Protein AF-A0A484BTK3-F1 (afdb_monomer)

Mean predicted aligned error: 21.71 Å

pLDDT: mean 71.33, std 23.81, range [28.69, 97.62]

Secondary structure (DSSP, 8-state):
---------------------------------------------PPP----PPP------------------S-HHHHHHHTTPPPPP-TTTS---HHHHHHHHHHHHHHHHHHHHHHHHHHHHH----HHHHHHHHHTT---HHHHHHHHHHHHHHHHHHHHHHHHHHHHHTT-S-SHHHHHHHHHHHHHHHHHHHHHHHH---PPP--PPPP-----PPP-------------------PPP-PPP-------S---SSHHHHHHHHHHHHHHHHHHHHHHHHHHHHHHHHHT-

Solvent-accessible surface area (backbone atoms only — not comparable to full-atom values): 19912 Å² total; per-residue (Å²): 142,87,92,87,88,85,86,82,90,78,81,87,83,86,87,80,89,88,87,81,89,85,89,80,90,76,89,77,93,78,86,88,78,88,85,78,86,76,81,87,77,88,80,84,86,80,84,89,81,80,97,64,84,71,79,80,70,79,90,66,80,85,71,81,78,82,73,76,83,77,78,68,91,61,53,74,66,60,49,40,62,75,66,65,64,79,78,76,86,50,83,86,74,51,79,90,42,74,68,60,53,51,53,50,50,41,52,51,24,48,50,53,52,50,50,50,52,51,49,54,53,49,46,60,71,75,38,99,68,52,69,66,63,51,50,53,55,59,58,71,63,67,63,53,71,68,60,48,39,50,53,42,27,63,64,31,38,41,55,30,37,31,51,40,52,47,52,52,52,53,42,43,74,72,72,42,66,78,47,75,69,44,45,53,53,56,47,55,50,32,53,52,51,11,52,51,49,11,49,53,62,36,65,63,73,83,75,75,78,83,75,71,78,74,77,81,78,80,79,69,84,79,81,78,76,80,86,82,82,87,80,91,89,79,84,80,94,71,89,78,81,76,82,74,79,78,78,76,73,83,80,73,77,87,82,86,78,80,96,75,71,69,73,56,54,59,49,52,54,51,50,50,52,53,52,53,51,52,52,52,52,52,53,52,52,50,53,51,50,52,50,53,54,59,75,74,107

InterPro domains:
  IPR000701 Succinate dehydrogenase/fumarate reductase type B, transmembrane subunit [PF01127] (81-200)
  IPR014314 Succinate dehydrogenase, cytochrome b556 subunit [PTHR10978] (71-202)
  IPR014314 Succinate dehydrogenase, cytochrome b556 subunit [TIGR02970] (85-202)
  IPR014314 Succinate dehydrogenase, cytochrome b556 subunit [cd03499] (85-189)
  IPR034804 Fumarate reductase/succinate dehydrogenase, transmembrane subunit [G3DSA:1.20.1300.10] (66-214)
  IPR034804 Fumarate reductase/succinate dehydrogenase, transmembrane subunit [SSF81343] (78-202)

Foldseek 3Di:
DDDDPDDDDDDDDDDDDDDDDDDDDDDDDDDDDDDDDDDDDDDDDDDDDDDDDDPPDPPDPPDPPPDPPPPDPDDPVRVCVVVVDDDDDDPVPDDDDLVVVLVVLLVVLVVVVVVVVVVVVVCVVPPPDDPVNVVVVVVVVVDPPVRQLVVQLVVQLSVLLNVLSVVVVVCVVVVPQPDPVSVVVSSVVSNVRSSVRSNVRSPDDDDPPPPPPPPPPPPDDDPDDDPDDDDPDDDDPDPPDDDDDDDPDPDDPDPPDDPDDPVVVVVVVVVVVVVVVVVVVVVVVVVVVVVVVVVVD

Organism: Drosophila navojoa (NCBI:txid7232)

Radius of gyration: 42.79 Å; Cα contacts (8 Å, |Δi|>4): 68; chains: 1; bounding box: 88×73×143 Å

Sequence (297 aa):
MYPKYFKSFTPIKRCAHVANACLLGCSPSFGMGRLSILQLAHYSKAKGGDSKKPPSAPTGKLGMRIVPVVQNKLNYDEKNMKLGRALSPHLTIYRKQLTSMMSIFLRASGATLGLAVWIIGLTALLCKLDINALAEKVEGLNLGGVTFTALKFILMVPFSYHVMAGTRHLIWYLNMFLTKPEIYTTGYVAIAMSLLLAAALALISVKPPHTEPQPVLHDKPEPKCPVVEEDPCNVPDTYDECEEPARPDPVRPDQKGLYLNVGSFNRVSALHQHQQQQQQQQQQQEQEQEQRQHQRK

Nearest PDB structures (foldseek):
  8gs8-assembly1_C  TM=9.854E-01  e=2.230E-09  Homo sapiens
  2wqy-assembly2_P  TM=9.593E-01  e=4.590E-09  Gallus gallus
  2fbw-assembly1_C  TM=8.960E-01  e=2.230E-09  Gallus gallus
  3sfd-assembly1_C  TM=9.040E-01  e=5.498E-09  Sus scrofa
  4ysx-assembly2_G  TM=9.418E-01  e=1.333E-07  Ascaris suum

Structure (mmCIF, N/CA/C/O backbone):
data_AF-A0A484BTK3-F1
#
_entry.id   AF-A0A484BTK3-F1
#
loop_
_atom_site.group_PDB
_atom_site.id
_atom_site.type_symbol
_atom_site.label_atom_id
_atom_site.label_alt_id
_atom_site.label_comp_id
_atom_site.label_asym_id
_atom_site.label_entity_id
_atom_site.label_seq_id
_atom_site.pdbx_PDB_ins_code
_atom_site.Cartn_x
_atom_site.Cartn_y
_atom_site.Cartn_z
_atom_site.occupancy
_atom_site.B_iso_or_equiv
_atom_site.auth_seq_id
_atom_site.auth_comp_id
_atom_site.auth_asym_id
_atom_site.auth_atom_id
_atom_site.pdbx_PDB_model_num
ATOM 1 N N . MET A 1 1 ? -16.721 -22.230 -17.646 1.00 38.62 1 MET A N 1
ATOM 2 C CA . MET A 1 1 ? -15.969 -23.230 -18.438 1.00 38.62 1 MET A CA 1
ATOM 3 C C . MET A 1 1 ? -14.515 -22.795 -18.511 1.00 38.62 1 MET A C 1
ATOM 5 O O . MET A 1 1 ? -14.284 -21.817 -19.188 1.00 38.62 1 MET A O 1
ATOM 9 N N . TYR A 1 2 ? -13.605 -23.427 -17.760 1.00 44.16 2 TYR A N 1
ATOM 10 C CA . TYR A 1 2 ? -12.194 -23.722 -18.107 1.00 44.16 2 TYR A CA 1
ATOM 11 C C . TYR A 1 2 ? -11.510 -24.406 -16.900 1.00 44.16 2 TYR A C 1
ATOM 13 O O . TYR A 1 2 ? -10.804 -23.746 -16.142 1.00 44.16 2 TYR A O 1
ATOM 21 N N . PRO A 1 3 ? -11.698 -25.722 -16.679 1.00 45.94 3 PRO A N 1
ATOM 22 C CA . PRO A 1 3 ? -10.925 -26.469 -15.695 1.00 45.94 3 PRO A CA 1
ATOM 23 C C . PRO A 1 3 ? -9.991 -27.446 -16.418 1.00 45.94 3 PRO A C 1
ATOM 25 O O . PRO A 1 3 ? -10.390 -28.571 -16.696 1.00 45.94 3 PRO A O 1
ATOM 28 N N . LYS A 1 4 ? -8.765 -27.039 -16.774 1.00 45.88 4 LYS A N 1
ATOM 29 C CA . LYS A 1 4 ? -7.762 -27.970 -17.339 1.00 45.88 4 LYS A CA 1
ATOM 30 C C . LYS A 1 4 ? -6.304 -27.601 -17.041 1.00 45.88 4 LYS A C 1
ATOM 32 O O . LYS A 1 4 ? -5.474 -27.771 -17.912 1.00 45.88 4 LYS A O 1
ATOM 37 N N . TYR A 1 5 ? -5.949 -27.156 -15.834 1.00 49.88 5 TYR A N 1
ATOM 38 C CA . TYR A 1 5 ? -4.531 -27.138 -15.423 1.00 49.88 5 TYR A CA 1
ATOM 39 C C . TYR A 1 5 ? -4.384 -27.436 -13.931 1.00 49.88 5 TYR A C 1
ATOM 41 O O . TYR A 1 5 ? -4.054 -26.577 -13.125 1.00 49.88 5 TYR A O 1
ATOM 49 N N . PHE A 1 6 ? -4.662 -28.685 -13.570 1.00 47.81 6 PHE A N 1
ATOM 50 C CA . PHE A 1 6 ? -4.225 -29.278 -12.312 1.00 47.81 6 PHE A CA 1
ATOM 51 C C . PHE A 1 6 ? -3.858 -30.725 -12.624 1.00 47.81 6 PHE A C 1
ATOM 53 O O . PHE A 1 6 ? -4.747 -31.552 -12.808 1.00 47.81 6 PHE A O 1
ATOM 60 N N . LYS A 1 7 ? -2.561 -31.005 -12.792 1.00 39.78 7 LYS A N 1
ATOM 61 C CA . LYS A 1 7 ? -1.964 -32.344 -12.681 1.00 39.78 7 LYS A CA 1
ATOM 62 C C . LYS A 1 7 ? -0.438 -32.239 -12.733 1.00 39.78 7 LYS A C 1
ATOM 64 O O . LYS A 1 7 ? 0.105 -31.544 -13.583 1.00 39.78 7 LYS A O 1
ATOM 69 N N . SER A 1 8 ? 0.195 -33.002 -11.841 1.00 40.78 8 SER A N 1
ATOM 70 C CA . SER A 1 8 ? 1.635 -33.249 -11.689 1.00 40.78 8 SER A CA 1
ATOM 71 C C . SER A 1 8 ? 2.435 -32.257 -10.832 1.00 40.78 8 SER A C 1
ATOM 73 O O . SER A 1 8 ? 3.261 -31.493 -11.322 1.00 40.78 8 SER A O 1
ATOM 75 N N . PHE A 1 9 ? 2.258 -32.370 -9.513 1.00 47.56 9 PHE A N 1
ATOM 76 C CA . PHE A 1 9 ? 3.346 -32.159 -8.555 1.00 47.56 9 PHE A CA 1
ATOM 77 C C . PHE A 1 9 ? 4.342 -33.324 -8.669 1.00 47.56 9 PHE A C 1
ATOM 79 O O . PHE A 1 9 ? 3.959 -34.452 -8.380 1.00 47.56 9 PHE A O 1
ATOM 86 N N . THR A 1 10 ? 5.605 -33.054 -9.010 1.00 44.19 10 THR A N 1
ATOM 87 C CA . THR A 1 10 ? 6.764 -33.880 -8.609 1.00 44.19 10 THR A CA 1
ATOM 88 C C . THR A 1 10 ? 8.035 -33.020 -8.531 1.00 44.19 10 THR A C 1
ATOM 90 O O . THR A 1 10 ? 8.130 -32.026 -9.254 1.00 44.19 10 THR A O 1
ATOM 93 N N . PRO A 1 11 ? 8.998 -33.363 -7.652 1.00 45.78 11 PRO A N 1
ATOM 94 C CA . PRO A 1 11 ? 9.961 -32.414 -7.105 1.00 45.78 11 PRO A CA 1
ATOM 95 C C . PRO A 1 11 ? 11.304 -32.351 -7.854 1.00 45.78 11 PRO A C 1
ATOM 97 O O . PRO A 1 11 ? 11.783 -33.331 -8.415 1.00 45.78 11 PRO A O 1
ATOM 100 N N . ILE A 1 12 ? 11.900 -31.156 -7.796 1.00 47.56 12 ILE A N 1
ATOM 101 C CA . ILE A 1 12 ? 13.327 -30.826 -7.617 1.00 47.56 12 ILE A CA 1
ATOM 102 C C . ILE A 1 12 ? 14.342 -31.845 -8.172 1.00 47.56 12 ILE A C 1
ATOM 104 O O . ILE A 1 12 ? 14.631 -32.861 -7.546 1.00 47.56 12 ILE A O 1
ATOM 108 N N . LYS A 1 13 ? 15.045 -31.464 -9.247 1.00 35.38 13 LYS A N 1
ATOM 109 C CA . LYS A 1 13 ? 16.411 -31.939 -9.512 1.00 35.38 13 LYS A CA 1
ATOM 110 C C . LYS A 1 13 ? 17.374 -30.754 -9.551 1.00 35.38 13 LYS A C 1
ATOM 112 O O . LYS A 1 13 ? 17.505 -30.067 -10.558 1.00 35.38 13 LYS A O 1
ATOM 117 N N . ARG A 1 14 ? 18.049 -30.533 -8.417 1.00 41.12 14 ARG A N 1
ATOM 118 C CA . ARG A 1 14 ? 19.388 -29.936 -8.377 1.00 41.12 14 ARG A CA 1
ATOM 119 C C . ARG A 1 14 ? 20.354 -30.977 -8.942 1.00 41.12 14 ARG A C 1
ATOM 121 O O . ARG A 1 14 ? 20.409 -32.081 -8.412 1.00 41.12 14 ARG A O 1
ATOM 128 N N . CYS A 1 15 ? 21.140 -30.617 -9.948 1.00 29.95 15 CYS A N 1
ATOM 129 C CA . CYS A 1 15 ? 22.372 -31.328 -10.276 1.00 29.95 15 CYS A CA 1
ATOM 130 C C . CYS A 1 15 ? 23.516 -30.316 -10.224 1.00 29.95 15 CYS A C 1
ATOM 132 O O . CYS A 1 15 ? 23.766 -29.587 -11.177 1.00 29.95 15 CYS A O 1
ATOM 134 N N . ALA A 1 16 ? 24.168 -30.265 -9.066 1.00 36.69 16 ALA A N 1
ATOM 135 C CA . ALA A 1 16 ? 25.513 -29.748 -8.887 1.00 36.69 16 ALA A CA 1
ATOM 136 C C . ALA A 1 16 ? 26.333 -30.862 -8.222 1.00 36.69 16 ALA A C 1
ATOM 138 O O . ALA A 1 16 ? 25.807 -31.561 -7.359 1.00 36.69 16 ALA A O 1
ATOM 139 N N . HIS A 1 17 ? 27.601 -30.951 -8.629 1.00 36.03 17 HIS A N 1
ATOM 140 C CA . HIS A 1 17 ? 28.660 -31.883 -8.217 1.00 36.03 17 HIS A CA 1
ATOM 141 C C . HIS A 1 17 ? 28.619 -33.294 -8.811 1.00 36.03 17 HIS A C 1
ATOM 143 O O . HIS A 1 17 ? 27.731 -34.072 -8.501 1.00 36.03 17 HIS A O 1
ATOM 149 N N . VAL A 1 18 ? 29.625 -33.615 -9.639 1.00 34.66 18 VAL A N 1
ATOM 150 C CA . VAL A 1 18 ? 30.830 -34.402 -9.281 1.00 34.66 18 VAL A CA 1
ATOM 151 C C . VAL A 1 18 ? 31.917 -34.053 -10.322 1.00 34.66 18 VAL A C 1
ATOM 153 O O . VAL A 1 18 ? 31.655 -34.113 -11.516 1.00 34.66 18 VAL A O 1
ATOM 156 N N . ALA A 1 19 ? 33.091 -33.555 -9.923 1.00 35.59 19 ALA A N 1
ATOM 157 C CA . ALA A 1 19 ? 34.312 -34.359 -9.987 1.00 35.59 19 ALA A CA 1
ATOM 158 C C . ALA A 1 19 ? 35.356 -33.914 -8.952 1.00 35.59 19 ALA A C 1
ATOM 160 O O . ALA A 1 19 ? 35.594 -32.727 -8.733 1.00 35.59 19 ALA A O 1
ATOM 161 N N . ASN A 1 20 ? 35.925 -34.937 -8.322 1.00 37.72 20 ASN A N 1
ATOM 162 C CA . ASN A 1 20 ? 36.843 -34.939 -7.196 1.00 37.72 20 ASN A CA 1
ATOM 163 C C . ASN A 1 20 ? 38.301 -34.685 -7.610 1.00 37.72 20 ASN A C 1
ATOM 165 O O . ASN A 1 20 ? 38.734 -35.098 -8.680 1.00 37.72 20 ASN A O 1
ATOM 169 N N . ALA A 1 21 ? 39.018 -34.065 -6.672 1.00 33.69 21 ALA A N 1
ATOM 170 C CA . ALA A 1 21 ? 40.408 -34.263 -6.257 1.00 33.69 21 ALA A CA 1
ATOM 171 C C . ALA A 1 21 ? 41.394 -35.024 -7.173 1.00 33.69 21 ALA A C 1
ATOM 173 O O . ALA A 1 21 ? 41.274 -36.228 -7.385 1.00 33.69 21 ALA A O 1
ATOM 174 N N . CYS A 1 22 ? 42.496 -34.346 -7.509 1.00 28.69 22 CYS A N 1
ATOM 175 C CA . CYS A 1 22 ? 43.812 -34.966 -7.660 1.00 28.69 22 CYS A CA 1
ATOM 176 C C . CYS A 1 22 ? 44.822 -34.123 -6.863 1.00 28.69 22 CYS A C 1
ATOM 178 O O . CYS A 1 22 ? 45.031 -32.946 -7.159 1.00 28.69 22 CYS A O 1
ATOM 180 N N . LEU A 1 23 ? 45.368 -34.706 -5.794 1.00 38.12 23 LEU A N 1
ATOM 181 C CA . LEU A 1 23 ? 46.501 -34.176 -5.038 1.00 38.12 23 LEU A CA 1
ATOM 182 C C . LEU A 1 23 ? 47.798 -34.580 -5.744 1.00 38.12 23 LEU A C 1
ATOM 184 O O . LEU A 1 23 ? 47.909 -35.725 -6.172 1.00 38.12 23 LEU A O 1
ATOM 188 N N . LEU A 1 24 ? 48.764 -33.657 -5.754 1.00 35.59 24 LEU A N 1
ATOM 189 C CA . LEU A 1 24 ? 50.228 -33.816 -5.674 1.00 35.59 24 LEU A CA 1
ATOM 190 C C . LEU A 1 24 ? 50.928 -32.834 -6.618 1.00 35.59 24 LEU A C 1
ATOM 192 O O . LEU A 1 24 ? 50.600 -32.705 -7.794 1.00 35.59 24 LEU A O 1
ATOM 196 N N . GLY A 1 25 ? 51.853 -32.078 -6.031 1.00 32.34 25 GLY A N 1
ATOM 197 C CA . GLY A 1 25 ? 52.514 -30.949 -6.658 1.00 32.34 25 GLY A CA 1
ATOM 198 C C . GLY A 1 25 ? 53.421 -31.337 -7.818 1.00 32.34 25 GLY A C 1
ATOM 199 O O . GLY A 1 25 ? 54.124 -32.336 -7.762 1.00 32.34 25 GLY A O 1
ATOM 200 N N . CYS A 1 26 ? 53.426 -30.469 -8.825 1.00 29.55 26 CYS A N 1
ATOM 201 C CA . CYS A 1 26 ? 54.564 -30.153 -9.679 1.00 29.55 26 CYS A CA 1
ATOM 202 C C . CYS A 1 26 ? 54.185 -28.903 -10.486 1.00 29.55 26 CYS A C 1
ATOM 204 O O . CYS A 1 26 ? 53.295 -28.951 -11.333 1.00 29.55 26 CYS A O 1
ATOM 206 N N . SER A 1 27 ? 54.845 -27.773 -10.218 1.00 34.97 27 SER A N 1
ATOM 207 C CA . SER A 1 27 ? 54.886 -26.656 -11.169 1.00 34.97 27 SER A CA 1
ATOM 208 C C . SER A 1 27 ? 55.524 -27.132 -12.475 1.00 34.97 27 SER A C 1
ATOM 210 O O . SER A 1 27 ? 56.488 -27.900 -12.443 1.00 34.97 27 SER A O 1
ATOM 212 N N . PRO A 1 28 ? 55.079 -26.588 -13.613 1.00 44.75 28 PRO A N 1
ATOM 213 C CA . PRO A 1 28 ? 56.015 -25.746 -14.339 1.00 44.75 28 PRO A CA 1
ATOM 214 C C . PRO A 1 28 ? 55.384 -24.442 -14.831 1.00 44.75 28 PRO A C 1
ATOM 216 O O . PRO A 1 28 ? 54.243 -24.368 -15.280 1.00 44.75 28 PRO A O 1
ATOM 219 N N . SER A 1 29 ? 56.206 -23.405 -14.748 1.00 36.91 29 SER A N 1
ATOM 220 C CA . SER A 1 29 ? 56.039 -22.120 -15.409 1.00 36.91 29 SER A CA 1
ATOM 221 C C . SER A 1 29 ? 55.986 -22.316 -16.926 1.00 36.91 29 SER A C 1
ATOM 223 O O . SER A 1 29 ? 56.946 -22.830 -17.488 1.00 36.91 29 SER A O 1
ATOM 225 N N . PHE A 1 30 ? 54.909 -21.890 -17.589 1.00 34.16 30 PHE A N 1
ATOM 226 C CA . PHE A 1 30 ? 54.910 -21.571 -19.020 1.00 34.16 30 PHE A CA 1
ATOM 227 C C . PHE A 1 30 ? 53.872 -20.481 -19.297 1.00 34.16 30 PHE A C 1
ATOM 229 O O . PHE A 1 30 ? 52.695 -20.609 -18.964 1.00 34.16 30 PHE A O 1
ATOM 236 N N . GLY A 1 31 ? 54.349 -19.369 -19.850 1.00 31.45 31 GLY A N 1
ATOM 237 C CA . GLY A 1 31 ? 53.545 -18.204 -20.183 1.00 31.45 31 GLY A CA 1
ATOM 238 C C . GLY A 1 31 ? 52.872 -18.269 -21.555 1.00 31.45 31 GLY A C 1
ATOM 239 O O . GLY A 1 31 ? 53.089 -19.183 -22.345 1.00 31.45 31 GLY A O 1
ATOM 240 N N . MET A 1 32 ? 52.157 -17.171 -21.820 1.00 34.50 32 MET A N 1
ATOM 241 C CA . MET A 1 32 ? 51.503 -16.727 -23.059 1.00 34.50 32 MET A CA 1
ATOM 242 C C . MET A 1 32 ? 50.060 -17.174 -23.307 1.00 34.50 32 MET A C 1
ATOM 244 O O . MET A 1 32 ? 49.732 -18.351 -23.370 1.00 34.50 32 MET A O 1
ATOM 248 N N . GLY A 1 33 ? 49.236 -16.165 -23.616 1.00 31.58 33 GLY A N 1
ATOM 249 C CA . GLY A 1 33 ? 48.151 -16.303 -24.587 1.00 31.58 33 GLY A CA 1
ATOM 250 C C . GLY A 1 33 ? 46.787 -15.818 -24.112 1.00 31.58 33 GLY A C 1
ATOM 251 O O . GLY A 1 33 ? 45.990 -16.596 -23.605 1.00 31.58 33 GLY A O 1
ATOM 252 N N . ARG A 1 34 ? 46.475 -14.538 -24.353 1.00 40.69 34 ARG A N 1
ATOM 253 C CA . ARG A 1 34 ? 45.097 -14.018 -24.346 1.00 40.69 34 ARG A CA 1
ATOM 254 C C . ARG A 1 34 ? 44.232 -14.846 -25.310 1.00 40.69 34 ARG A C 1
ATOM 256 O O . ARG A 1 34 ? 44.465 -14.791 -26.515 1.00 40.69 34 ARG A O 1
ATOM 263 N N . LEU A 1 35 ? 43.204 -15.536 -24.813 1.00 36.00 35 LEU A N 1
ATOM 264 C CA . LEU A 1 35 ? 42.137 -16.059 -25.669 1.00 36.00 35 LEU A CA 1
ATOM 265 C C . LEU A 1 35 ? 41.207 -14.912 -26.083 1.00 36.00 35 LEU A C 1
ATOM 267 O O . LEU A 1 35 ? 40.439 -14.380 -25.284 1.00 36.00 35 LEU A O 1
ATOM 271 N N . SER A 1 36 ? 41.316 -14.524 -27.352 1.00 35.94 36 SER A N 1
ATOM 272 C CA . SER A 1 36 ? 40.404 -13.607 -28.028 1.00 35.94 36 SER A CA 1
ATOM 273 C C . SER A 1 36 ? 39.146 -14.366 -28.452 1.00 35.94 36 SER A C 1
ATOM 275 O O . SER A 1 36 ? 39.218 -15.312 -29.236 1.00 35.94 36 SER A O 1
ATOM 277 N N . ILE A 1 37 ? 37.993 -13.957 -27.925 1.00 45.53 37 ILE A N 1
ATOM 278 C CA . ILE A 1 37 ? 36.675 -14.459 -28.317 1.00 45.53 37 ILE A CA 1
ATOM 279 C C . ILE A 1 37 ? 36.292 -13.757 -29.626 1.00 45.53 37 ILE A C 1
ATOM 281 O O . ILE A 1 37 ? 35.847 -12.611 -29.609 1.00 45.53 37 ILE A O 1
ATOM 285 N N . LEU A 1 38 ? 36.477 -14.421 -30.768 1.00 42.94 38 LEU A N 1
ATOM 286 C CA . LEU A 1 38 ? 35.905 -13.978 -32.040 1.00 42.94 38 LEU A CA 1
ATOM 287 C C . LEU A 1 38 ? 34.544 -14.646 -32.241 1.00 42.94 38 LEU A C 1
ATOM 289 O O . LEU A 1 38 ? 34.440 -15.862 -32.385 1.00 42.94 38 LEU A O 1
ATOM 293 N N . GLN A 1 39 ? 33.498 -13.819 -32.235 1.00 43.75 39 GLN A N 1
ATOM 294 C CA . GLN A 1 39 ? 32.152 -14.203 -32.638 1.00 43.75 39 GLN A CA 1
ATOM 295 C C . GLN A 1 39 ? 32.131 -14.698 -34.089 1.00 43.75 39 GLN A C 1
ATOM 297 O O . GLN A 1 39 ? 32.613 -14.029 -35.002 1.00 43.75 39 GLN A O 1
ATOM 302 N N . LEU A 1 40 ? 31.489 -15.849 -34.287 1.00 41.16 40 LEU A N 1
ATOM 303 C CA . LEU A 1 40 ? 31.116 -16.402 -35.583 1.00 41.16 40 LEU A CA 1
ATOM 304 C C . LEU A 1 40 ? 30.026 -15.520 -36.222 1.00 41.16 40 LEU A C 1
ATOM 306 O O . LEU A 1 40 ? 28.876 -15.526 -35.781 1.00 41.16 40 LEU A O 1
ATOM 310 N N . ALA A 1 41 ? 30.367 -14.765 -37.265 1.00 44.28 41 ALA A N 1
ATOM 311 C CA . ALA A 1 41 ? 29.380 -14.131 -38.132 1.00 44.28 41 ALA A CA 1
ATOM 312 C C . ALA A 1 41 ? 28.931 -15.136 -39.206 1.00 44.28 41 ALA A C 1
ATOM 314 O O . ALA A 1 41 ? 29.735 -15.622 -39.999 1.00 44.28 41 ALA A O 1
ATOM 315 N N . HIS A 1 42 ? 27.635 -15.449 -39.222 1.00 38.56 42 HIS A N 1
ATOM 316 C CA . HIS A 1 42 ? 26.981 -16.215 -40.281 1.00 38.56 42 HIS A CA 1
ATOM 317 C C . HIS A 1 42 ? 27.088 -15.467 -41.620 1.00 38.56 42 HIS A C 1
ATOM 319 O O . HIS A 1 42 ? 26.494 -14.402 -41.784 1.00 38.56 42 HIS A O 1
ATOM 325 N N . TYR A 1 43 ? 27.804 -16.040 -42.589 1.00 37.81 43 TYR A N 1
ATOM 326 C CA . TYR A 1 43 ? 27.844 -15.544 -43.966 1.00 37.81 43 TYR A CA 1
ATOM 327 C C . TYR A 1 43 ? 26.891 -16.365 -44.847 1.00 37.81 43 TYR A C 1
ATOM 329 O O . TYR A 1 43 ? 27.054 -17.576 -45.002 1.00 37.81 43 TYR A O 1
ATOM 337 N N . SER A 1 44 ? 25.876 -15.701 -45.406 1.00 41.09 44 SER A N 1
ATOM 338 C CA . SER A 1 44 ? 24.908 -16.282 -46.342 1.00 41.09 44 SER A CA 1
ATOM 339 C C . SER A 1 44 ? 25.499 -16.334 -47.755 1.00 41.09 44 SER A C 1
ATOM 341 O O . SER A 1 44 ? 25.971 -15.330 -48.284 1.00 41.09 44 SER A O 1
ATOM 343 N N . LYS A 1 45 ? 25.478 -17.522 -48.365 1.00 39.06 45 LYS A N 1
ATOM 344 C CA . LYS A 1 45 ? 26.021 -17.819 -49.696 1.00 39.06 45 LYS A CA 1
ATOM 345 C C . LYS A 1 45 ? 24.963 -17.517 -50.765 1.00 39.06 45 LYS A C 1
ATOM 347 O O . LYS A 1 45 ? 24.037 -18.304 -50.946 1.00 39.06 45 LYS A O 1
ATOM 352 N N . ALA A 1 46 ? 25.096 -16.401 -51.482 1.00 45.75 46 ALA A N 1
ATOM 353 C CA . ALA A 1 46 ? 24.271 -16.105 -52.657 1.00 45.75 46 ALA A CA 1
ATOM 354 C C . ALA A 1 46 ? 24.820 -16.820 -53.911 1.00 45.75 46 ALA A C 1
ATOM 356 O O . ALA A 1 46 ? 26.029 -16.853 -54.141 1.00 45.75 46 ALA A O 1
ATOM 357 N N . LYS A 1 47 ? 23.917 -17.438 -54.687 1.00 42.69 47 LYS A N 1
ATOM 358 C CA . LYS A 1 47 ? 24.190 -18.186 -55.928 1.00 42.69 47 LYS A CA 1
ATOM 359 C C . LYS A 1 47 ? 24.609 -17.248 -57.066 1.00 42.69 47 LYS A C 1
ATOM 361 O O . LYS A 1 47 ? 24.067 -16.157 -57.199 1.00 42.69 47 LYS A O 1
ATOM 366 N N . GLY A 1 48 ? 25.564 -17.713 -57.872 1.00 44.53 48 GLY A N 1
ATOM 367 C CA . GLY A 1 48 ? 26.144 -16.984 -58.996 1.00 44.53 48 GLY A CA 1
ATOM 368 C C . GLY A 1 48 ? 25.215 -16.807 -60.198 1.00 44.53 48 GLY A C 1
ATOM 369 O O . GLY A 1 48 ? 24.330 -17.624 -60.445 1.00 44.53 48 GLY A O 1
ATOM 370 N N . GLY A 1 49 ? 25.491 -15.741 -60.947 1.00 40.25 49 GLY A N 1
ATOM 371 C CA . GLY A 1 49 ? 24.935 -15.431 -62.258 1.00 40.25 49 GLY A CA 1
ATOM 372 C C . GLY A 1 49 ? 25.694 -14.250 -62.873 1.00 40.25 49 GLY A C 1
ATOM 373 O O . GLY A 1 49 ? 25.790 -13.196 -62.255 1.00 40.25 49 GLY A O 1
ATOM 374 N N . ASP A 1 50 ? 26.250 -14.496 -64.056 1.00 49.03 50 ASP A N 1
ATOM 375 C CA . ASP A 1 50 ? 26.822 -13.592 -65.058 1.00 49.03 50 ASP A CA 1
ATOM 376 C C . ASP A 1 50 ? 28.005 -12.669 -64.717 1.00 49.03 50 ASP A C 1
ATOM 378 O O . ASP A 1 50 ? 27.920 -11.593 -64.124 1.00 49.03 50 ASP A O 1
ATOM 382 N N . SER A 1 51 ? 29.143 -13.094 -65.265 1.00 52.84 51 SER A N 1
ATOM 383 C CA . SER A 1 51 ? 30.404 -12.387 -65.433 1.00 52.84 51 SER A CA 1
ATOM 384 C C . SER A 1 51 ? 30.244 -11.067 -66.199 1.00 52.84 51 SER A C 1
ATOM 386 O O . SER A 1 51 ? 30.510 -10.983 -67.397 1.00 52.84 51 SER A O 1
ATOM 388 N N . LYS A 1 52 ? 29.918 -9.987 -65.491 1.00 51.34 52 LYS A N 1
ATOM 389 C CA . LYS A 1 52 ? 30.439 -8.655 -65.822 1.00 51.34 52 LYS A CA 1
ATOM 390 C C . LYS A 1 52 ? 31.301 -8.199 -64.658 1.00 51.34 52 LYS A C 1
ATOM 392 O O . LYS A 1 52 ? 30.815 -8.014 -63.547 1.00 51.34 52 LYS A O 1
ATOM 397 N N . LYS A 1 53 ? 32.608 -8.080 -64.912 1.00 46.50 53 LYS A N 1
ATOM 398 C CA . LYS A 1 53 ? 33.595 -7.568 -63.956 1.00 46.50 53 LYS A CA 1
ATOM 399 C C . LYS A 1 53 ? 33.055 -6.242 -63.380 1.00 46.50 53 LYS A C 1
ATOM 401 O O . LYS A 1 53 ? 32.828 -5.327 -64.174 1.00 46.50 53 LYS A O 1
ATOM 406 N N . PRO A 1 54 ? 32.810 -6.120 -62.060 1.00 54.50 54 PRO A N 1
ATOM 407 C CA . PRO A 1 54 ? 32.419 -4.838 -61.486 1.00 54.50 54 PRO A CA 1
ATOM 408 C C . PRO A 1 54 ? 33.547 -3.829 -61.744 1.00 54.50 54 PRO A C 1
ATOM 410 O O . PRO A 1 54 ? 34.716 -4.237 -61.753 1.00 54.50 54 PRO A O 1
ATOM 413 N N . PRO A 1 55 ? 33.237 -2.541 -61.991 1.00 58.03 55 PRO A N 1
ATOM 414 C CA . PRO A 1 55 ? 34.268 -1.527 -62.164 1.00 58.03 55 PRO A CA 1
ATOM 415 C C . PRO A 1 55 ? 35.217 -1.615 -60.971 1.00 58.03 55 PRO A C 1
ATOM 417 O O . PRO A 1 55 ? 34.772 -1.676 -59.824 1.00 58.03 55 PRO A O 1
ATOM 420 N N . SER A 1 56 ? 36.516 -1.708 -61.254 1.00 59.28 56 SER A N 1
ATOM 421 C CA . SER A 1 56 ? 37.557 -1.745 -60.237 1.00 59.28 56 SER A CA 1
ATOM 422 C C . SER A 1 56 ? 37.361 -0.546 -59.318 1.00 59.28 56 SER A C 1
ATOM 424 O O . SER A 1 56 ? 37.616 0.590 -59.721 1.00 59.28 56 SER A O 1
ATOM 426 N N . ALA A 1 57 ? 36.864 -0.802 -58.106 1.00 60.53 57 ALA A N 1
ATOM 427 C CA . ALA A 1 57 ? 36.843 0.191 -57.051 1.00 60.53 57 ALA A CA 1
ATOM 428 C C . ALA A 1 57 ? 38.273 0.735 -56.916 1.00 60.53 57 ALA A C 1
ATOM 430 O O . ALA A 1 57 ? 39.219 -0.059 -56.988 1.00 60.53 57 ALA A O 1
ATOM 431 N N . PRO A 1 58 ? 38.462 2.057 -56.774 1.00 57.41 58 PRO A N 1
ATOM 432 C CA . PRO A 1 58 ? 39.794 2.601 -56.599 1.00 57.41 58 PRO A CA 1
ATOM 433 C C . PRO A 1 58 ? 40.448 1.882 -55.422 1.00 57.41 58 PRO A C 1
ATOM 435 O O . PRO A 1 58 ? 39.840 1.743 -54.358 1.00 57.41 58 PRO A O 1
ATOM 438 N N . THR A 1 59 ? 41.677 1.414 -55.632 1.00 60.31 59 THR A N 1
ATOM 439 C CA . THR A 1 59 ? 42.560 0.804 -54.632 1.00 60.31 59 THR A CA 1
ATOM 440 C C . THR A 1 59 ? 42.986 1.864 -53.609 1.00 60.31 59 THR A C 1
ATOM 442 O O . THR A 1 59 ? 44.161 2.169 -53.431 1.00 60.31 59 THR A O 1
ATOM 445 N N . GLY A 1 60 ? 42.014 2.505 -52.966 1.00 63.28 60 GLY A N 1
ATOM 446 C CA . GLY A 1 60 ? 42.222 3.392 -51.843 1.00 63.28 60 GLY A CA 1
ATOM 447 C C . GLY A 1 60 ? 42.507 2.529 -50.629 1.00 63.28 60 GLY A C 1
ATOM 448 O O . GLY A 1 60 ? 41.681 1.704 -50.239 1.00 63.28 60 GLY A O 1
ATOM 449 N N . LYS A 1 61 ? 43.685 2.701 -50.029 1.00 61.69 61 LYS A N 1
ATOM 450 C CA . LYS A 1 61 ? 43.991 2.139 -48.712 1.00 61.69 61 LYS A CA 1
ATOM 451 C C . LYS A 1 61 ? 42.878 2.572 -47.750 1.00 61.69 61 LYS A C 1
ATOM 453 O O . LYS A 1 61 ? 42.777 3.754 -47.429 1.00 61.69 61 LYS A O 1
ATOM 458 N N . LEU A 1 62 ? 42.046 1.631 -47.302 1.00 65.81 62 LEU A N 1
ATOM 459 C CA . LEU A 1 62 ? 41.097 1.844 -46.208 1.00 65.81 62 LEU A CA 1
ATOM 460 C C . LEU A 1 62 ? 41.906 2.053 -44.924 1.00 65.81 62 LEU A C 1
ATOM 462 O O . LEU A 1 62 ? 42.204 1.117 -44.186 1.00 65.81 62 LEU A O 1
ATOM 466 N N . GLY A 1 63 ? 42.331 3.293 -44.693 1.00 69.38 63 GLY A N 1
ATOM 467 C CA . GLY A 1 63 ? 42.943 3.701 -43.442 1.00 69.38 63 GLY A CA 1
ATOM 468 C C . GLY A 1 63 ? 41.865 3.756 -42.371 1.00 69.38 63 GLY A C 1
ATOM 469 O O . GLY A 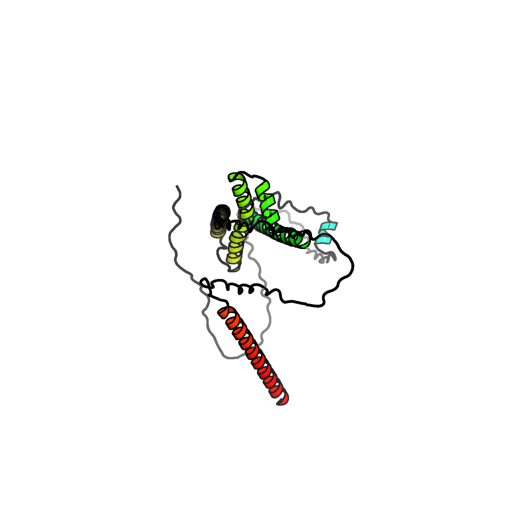1 63 ? 40.993 4.624 -42.417 1.00 69.38 63 GLY A O 1
ATOM 470 N N . MET A 1 64 ? 41.913 2.849 -41.395 1.00 68.62 64 MET A N 1
ATOM 471 C CA . MET A 1 64 ? 41.155 3.041 -40.162 1.00 68.62 64 MET A CA 1
ATOM 472 C C . MET A 1 64 ? 41.645 4.332 -39.506 1.00 68.62 64 MET A C 1
ATOM 474 O O . MET A 1 64 ? 42.749 4.394 -38.966 1.00 68.62 64 MET A O 1
ATOM 478 N N . ARG A 1 65 ? 40.819 5.380 -39.560 1.00 77.69 65 ARG A N 1
ATOM 479 C CA . ARG A 1 65 ? 41.042 6.590 -38.776 1.00 77.69 65 ARG A CA 1
ATOM 480 C C . ARG A 1 65 ? 40.751 6.244 -37.321 1.00 77.69 65 ARG A C 1
ATOM 482 O O . ARG A 1 65 ? 39.593 6.203 -36.913 1.00 77.69 65 ARG A O 1
ATOM 489 N N . ILE A 1 66 ? 41.801 5.983 -36.550 1.00 76.69 66 ILE A N 1
ATOM 490 C CA . ILE A 1 66 ? 41.702 5.861 -35.096 1.00 76.69 66 ILE A CA 1
ATOM 491 C C . ILE A 1 66 ? 41.346 7.255 -34.572 1.00 76.69 66 ILE A C 1
ATOM 493 O O . ILE A 1 66 ? 42.195 8.140 -34.488 1.00 76.69 66 ILE A O 1
ATOM 497 N N . VAL A 1 67 ? 40.060 7.481 -34.300 1.00 80.06 67 VAL A N 1
ATOM 498 C CA . VAL A 1 67 ? 39.604 8.692 -33.617 1.00 80.06 67 VAL A CA 1
ATOM 499 C C . VAL A 1 67 ? 39.974 8.522 -32.144 1.00 80.06 67 VAL A C 1
ATOM 501 O O . VAL A 1 67 ? 39.529 7.546 -31.534 1.00 80.06 67 VAL A O 1
ATOM 504 N N . PRO A 1 68 ? 40.794 9.414 -31.560 1.00 78.38 68 PRO A N 1
ATOM 505 C CA . PRO A 1 68 ? 41.095 9.335 -30.140 1.00 78.38 68 PRO A CA 1
ATOM 506 C C . PRO A 1 68 ? 39.787 9.459 -29.358 1.00 78.38 68 PRO A C 1
ATOM 508 O O . PRO A 1 68 ? 38.926 10.273 -29.701 1.00 78.38 68 PRO A O 1
ATOM 511 N N . VAL A 1 69 ? 39.624 8.648 -28.311 1.00 74.12 69 VAL A N 1
ATOM 512 C CA . VAL A 1 69 ? 38.481 8.776 -27.405 1.00 74.12 69 VAL A CA 1
ATOM 513 C C . VAL A 1 69 ? 38.574 10.156 -26.765 1.00 74.12 69 VAL A C 1
ATOM 515 O O . VAL A 1 69 ? 39.381 10.379 -25.864 1.00 74.12 69 VAL A O 1
ATOM 518 N N . VAL A 1 70 ? 37.765 11.100 -27.248 1.00 71.25 70 VAL A N 1
ATOM 519 C CA . VAL A 1 70 ? 37.594 12.391 -26.587 1.00 71.25 70 VAL A CA 1
ATOM 520 C C . VAL A 1 70 ? 36.900 12.096 -25.266 1.00 71.25 70 VAL A C 1
ATOM 522 O O . VAL A 1 70 ? 35.691 11.868 -25.211 1.00 71.25 70 VAL A O 1
ATOM 525 N N . GLN A 1 71 ? 37.699 12.037 -24.204 1.00 69.44 71 GLN A N 1
ATOM 526 C CA . GLN A 1 71 ? 37.228 11.956 -22.831 1.00 69.44 71 GLN A CA 1
ATOM 527 C C . GLN A 1 71 ? 36.470 13.252 -22.542 1.00 69.44 71 GLN A C 1
ATOM 529 O O . GLN A 1 71 ? 37.054 14.299 -22.266 1.00 69.44 71 GLN A O 1
ATOM 534 N N . ASN A 1 72 ? 35.151 13.206 -22.696 1.00 71.69 72 ASN A N 1
ATOM 535 C CA . ASN A 1 72 ? 34.291 14.321 -22.348 1.00 71.69 72 ASN A CA 1
ATOM 536 C C . ASN A 1 72 ? 34.316 14.434 -20.817 1.00 71.69 72 ASN A C 1
ATOM 538 O O . ASN A 1 72 ? 33.872 13.514 -20.140 1.00 71.69 72 ASN A O 1
ATOM 542 N N . LYS A 1 73 ? 34.872 15.526 -20.275 1.00 80.50 73 LYS A N 1
ATOM 543 C CA . LYS A 1 73 ? 34.999 15.754 -18.819 1.00 80.50 73 LYS A CA 1
ATOM 544 C C . LYS A 1 73 ? 33.654 15.892 -18.088 1.00 80.50 73 LYS A C 1
ATOM 546 O O . LYS A 1 73 ? 33.651 16.031 -16.873 1.00 80.50 73 LYS A O 1
ATOM 551 N N . LEU A 1 74 ? 32.541 15.918 -18.819 1.00 85.25 74 LEU A N 1
ATOM 552 C CA . LEU A 1 74 ? 31.206 16.131 -18.272 1.00 85.25 74 LEU A CA 1
ATOM 553 C C . LEU A 1 74 ? 30.570 14.818 -17.821 1.00 85.25 74 LEU A C 1
ATOM 555 O O . LEU A 1 74 ? 30.666 13.803 -18.517 1.00 85.25 74 LEU A O 1
ATOM 559 N N . ASN A 1 75 ? 29.851 14.877 -16.702 1.00 91.00 75 ASN A N 1
ATOM 560 C CA . ASN A 1 75 ? 29.028 13.772 -16.226 1.00 91.00 75 ASN A CA 1
ATOM 561 C C . ASN A 1 75 ? 27.867 13.496 -17.212 1.00 91.00 75 ASN A C 1
ATOM 563 O O . ASN A 1 75 ? 27.479 14.363 -18.002 1.00 91.00 75 ASN A O 1
ATOM 567 N N . TYR A 1 76 ? 27.309 12.282 -17.198 1.00 89.44 76 TYR A N 1
ATOM 568 C CA . TYR A 1 76 ? 26.234 11.857 -18.104 1.00 89.44 76 TYR A CA 1
ATOM 569 C C . TYR A 1 76 ? 25.036 12.819 -18.070 1.00 89.44 76 TYR A C 1
ATOM 571 O O . TYR A 1 76 ? 24.559 13.238 -19.128 1.00 89.44 76 TYR A O 1
ATOM 579 N N . ASP A 1 77 ? 24.600 13.220 -16.875 1.00 92.31 77 ASP A N 1
ATOM 580 C CA . ASP A 1 77 ? 23.463 14.129 -16.698 1.00 92.31 77 ASP A CA 1
ATOM 581 C C . ASP A 1 77 ? 23.770 15.525 -17.243 1.00 92.31 77 ASP A C 1
ATOM 583 O O . ASP A 1 77 ? 23.021 16.042 -18.069 1.00 92.31 77 ASP A O 1
ATOM 587 N N . GLU A 1 78 ? 24.930 16.090 -16.895 1.00 93.06 78 GLU A N 1
ATOM 588 C CA . GLU A 1 78 ? 25.382 17.396 -17.394 1.00 93.06 78 GLU A CA 1
ATOM 589 C C . GLU A 1 78 ? 25.462 17.419 -18.922 1.00 93.06 78 GLU A C 1
ATOM 591 O O . GLU A 1 78 ? 25.071 18.392 -19.569 1.00 93.06 78 GLU A O 1
ATOM 596 N N . LYS A 1 79 ? 25.945 16.327 -19.522 1.00 91.69 79 LYS A N 1
ATOM 597 C CA . LYS A 1 79 ? 26.005 16.169 -20.972 1.00 91.69 79 LYS A CA 1
ATOM 598 C C . LYS A 1 79 ? 24.606 16.162 -21.588 1.00 91.69 79 LYS A C 1
ATOM 600 O O . LYS A 1 79 ? 24.397 16.825 -22.599 1.00 91.69 79 LYS A O 1
ATOM 605 N N . ASN A 1 80 ? 23.651 15.430 -21.016 1.00 92.88 80 ASN A N 1
ATOM 606 C CA . ASN A 1 80 ? 22.289 15.357 -21.555 1.00 92.88 80 ASN A CA 1
ATOM 607 C C . ASN A 1 80 ? 21.498 16.654 -21.347 1.00 92.88 80 ASN A C 1
ATOM 609 O O . ASN A 1 80 ? 20.765 17.051 -22.254 1.00 92.88 80 ASN A O 1
ATOM 613 N N . MET A 1 81 ? 21.704 17.339 -20.218 1.00 92.50 81 MET A N 1
ATOM 614 C CA . MET A 1 81 ? 21.138 18.663 -19.946 1.00 92.50 81 MET A CA 1
ATOM 615 C C . MET A 1 81 ? 21.669 19.705 -20.936 1.00 92.50 81 MET A C 1
ATOM 617 O O . MET A 1 81 ? 20.879 20.434 -21.528 1.00 92.50 81 MET A O 1
ATOM 621 N N . LYS A 1 82 ? 22.986 19.726 -21.200 1.00 94.12 82 LYS A N 1
ATOM 622 C CA . LYS A 1 82 ? 23.588 20.633 -22.199 1.00 94.12 82 LYS A CA 1
ATOM 623 C C . LYS A 1 82 ? 23.120 20.357 -23.625 1.00 94.12 82 LYS A C 1
ATOM 625 O O . LYS A 1 82 ? 23.014 21.281 -24.420 1.00 94.12 82 LYS A O 1
ATOM 630 N N . LEU A 1 83 ? 22.859 19.094 -23.958 1.00 94.00 83 LEU A N 1
ATOM 631 C CA . LEU A 1 83 ? 22.354 18.698 -25.274 1.00 94.00 83 LEU A CA 1
ATOM 632 C C . LEU A 1 83 ? 20.837 18.901 -25.428 1.00 94.00 83 LEU A C 1
ATOM 634 O O . LEU A 1 83 ? 20.317 18.625 -26.506 1.00 94.00 83 LEU A O 1
ATOM 638 N N . GLY A 1 84 ? 20.123 19.329 -24.377 1.00 93.75 84 GLY A N 1
ATOM 639 C CA . GLY A 1 84 ? 18.677 19.563 -24.425 1.00 93.75 84 GLY A CA 1
ATOM 640 C C . GLY A 1 84 ? 17.864 18.313 -24.772 1.00 93.75 84 GLY A C 1
ATOM 641 O O . GLY A 1 84 ? 16.825 18.407 -25.423 1.00 93.75 84 GLY A O 1
ATOM 642 N N . ARG A 1 85 ? 18.344 17.119 -24.399 1.00 95.19 85 ARG A N 1
ATOM 643 C CA . ARG A 1 85 ? 17.662 15.863 -24.742 1.00 95.19 85 ARG A CA 1
ATOM 644 C C . ARG A 1 85 ? 16.402 15.699 -23.904 1.00 95.19 85 ARG A C 1
ATOM 646 O O . ARG A 1 85 ? 16.477 15.589 -22.683 1.00 95.19 85 ARG A O 1
ATOM 653 N N . ALA A 1 86 ? 15.256 15.626 -24.573 1.00 93.69 86 ALA A N 1
ATOM 654 C CA . ALA A 1 86 ? 13.996 15.313 -23.918 1.00 93.69 86 ALA A CA 1
ATOM 655 C C . ALA A 1 86 ? 13.990 13.868 -23.392 1.00 93.69 86 ALA A C 1
ATOM 657 O O . ALA A 1 86 ? 14.500 12.947 -24.038 1.00 93.69 86 ALA A O 1
ATOM 658 N N . LEU A 1 87 ? 13.380 13.670 -22.223 1.00 93.94 87 LEU A N 1
ATOM 659 C CA . LEU A 1 87 ? 13.152 12.342 -21.665 1.00 93.94 87 LEU A CA 1
ATOM 660 C C . LEU A 1 87 ? 12.059 11.636 -22.473 1.00 93.94 87 LEU A C 1
ATOM 662 O O . LEU A 1 87 ? 11.008 12.217 -22.749 1.00 93.94 87 LEU A O 1
ATOM 666 N N . SER A 1 88 ? 12.280 10.370 -22.825 1.00 94.81 88 SER A N 1
ATOM 667 C CA . SER A 1 88 ? 11.242 9.580 -23.483 1.00 94.81 88 SER A CA 1
ATOM 668 C C . SER A 1 88 ? 10.007 9.456 -22.579 1.00 94.81 88 SER A C 1
ATOM 670 O O . SER A 1 88 ? 10.154 9.263 -21.362 1.00 94.81 88 SER A O 1
ATOM 672 N N . PRO A 1 89 ? 8.786 9.513 -23.139 1.00 95.38 89 PRO A N 1
ATOM 673 C CA . PRO A 1 89 ? 7.582 9.282 -22.353 1.00 95.38 89 PRO A CA 1
ATOM 674 C C . PRO A 1 89 ? 7.638 7.875 -21.743 1.00 95.38 89 PRO A C 1
ATOM 676 O O . PRO A 1 89 ? 7.993 6.918 -22.423 1.00 95.38 89 PRO A O 1
ATOM 679 N N . HIS A 1 90 ? 7.318 7.743 -20.455 1.00 92.25 90 HIS A N 1
ATOM 680 C CA . HIS A 1 90 ? 7.439 6.474 -19.727 1.00 92.25 90 HIS A CA 1
ATOM 681 C C . HIS A 1 90 ? 6.121 6.108 -19.034 1.00 92.25 90 HIS A C 1
ATOM 683 O O . HIS A 1 90 ? 5.420 5.220 -19.507 1.00 92.25 90 HIS A O 1
ATOM 689 N N . LEU A 1 91 ? 5.705 6.820 -17.981 1.00 92.38 91 LEU A N 1
ATOM 690 C CA . LEU A 1 91 ? 4.470 6.496 -17.245 1.00 92.38 91 LEU A CA 1
ATOM 691 C C . LEU A 1 91 ? 3.192 6.647 -18.082 1.00 92.38 91 LEU A C 1
ATOM 693 O O . LEU A 1 91 ? 2.231 5.909 -17.855 1.00 92.38 91 LEU A O 1
ATOM 697 N N . THR A 1 92 ? 3.189 7.580 -19.035 1.00 94.12 92 THR A N 1
ATOM 698 C CA . THR A 1 92 ? 2.026 7.886 -19.881 1.00 94.12 92 THR A CA 1
ATOM 699 C C . THR A 1 92 ? 1.769 6.807 -20.932 1.00 94.12 92 THR A C 1
ATOM 701 O O . THR A 1 92 ? 0.618 6.522 -21.238 1.00 94.12 92 THR A O 1
ATOM 704 N N . ILE A 1 93 ? 2.825 6.181 -21.464 1.00 96.69 93 ILE A N 1
ATOM 705 C CA . ILE A 1 93 ? 2.712 5.170 -22.531 1.00 96.69 93 ILE A CA 1
ATOM 706 C C . ILE A 1 93 ? 2.802 3.729 -22.011 1.00 96.69 93 ILE A C 1
ATOM 708 O O . ILE A 1 93 ? 2.509 2.784 -22.742 1.00 96.69 93 ILE A O 1
ATOM 712 N N . TYR A 1 94 ? 3.222 3.528 -20.758 1.00 94.19 94 TYR A N 1
ATOM 713 C CA . TYR A 1 94 ? 3.381 2.191 -20.197 1.00 94.19 94 TYR A CA 1
ATOM 714 C C . TYR A 1 94 ? 2.024 1.536 -19.920 1.00 94.19 94 TYR A C 1
ATOM 716 O O . TYR A 1 94 ? 1.170 2.087 -19.221 1.00 94.19 94 TYR A O 1
ATOM 724 N N . ARG A 1 95 ? 1.839 0.302 -20.403 1.00 95.12 95 ARG A N 1
ATOM 725 C CA . ARG A 1 95 ? 0.625 -0.481 -20.144 1.00 95.12 95 ARG A CA 1
ATOM 726 C C . ARG A 1 95 ? 0.464 -0.733 -18.643 1.00 95.12 95 ARG A C 1
ATOM 728 O O . ARG A 1 95 ? 1.350 -1.298 -18.005 1.00 95.12 95 ARG A O 1
ATOM 735 N N . LYS A 1 96 ? -0.695 -0.384 -18.082 1.00 94.50 96 LYS A N 1
ATOM 736 C CA . LYS A 1 96 ? -1.032 -0.679 -16.681 1.00 94.50 96 LYS A CA 1
ATOM 737 C C . LYS A 1 96 ? -1.095 -2.201 -16.482 1.00 94.50 96 LYS A C 1
ATOM 739 O O . LYS A 1 96 ? -1.923 -2.877 -17.086 1.00 94.50 96 LYS A O 1
ATOM 744 N N . GLN A 1 97 ? -0.181 -2.740 -15.678 1.00 94.81 97 GLN A N 1
ATOM 745 C CA . GLN A 1 97 ? -0.104 -4.161 -15.331 1.00 94.81 97 GLN A CA 1
ATOM 746 C C . GLN A 1 97 ? -0.599 -4.343 -13.897 1.00 94.81 97 GLN A C 1
ATOM 748 O O . GLN A 1 97 ? -0.440 -3.444 -13.072 1.00 94.81 97 GLN A O 1
ATOM 753 N N . LEU A 1 98 ? -1.150 -5.518 -13.577 1.00 93.69 98 LEU A N 1
ATOM 754 C CA . LEU A 1 98 ? -1.611 -5.825 -12.217 1.00 93.69 98 LEU A CA 1
ATOM 755 C C . LEU A 1 98 ? -0.494 -5.601 -11.184 1.00 93.69 98 LEU A C 1
ATOM 757 O O . LEU A 1 98 ? -0.709 -4.982 -10.149 1.00 93.69 98 LEU A O 1
ATOM 761 N N . THR A 1 99 ? 0.721 -6.041 -11.506 1.00 93.00 99 THR A N 1
ATOM 762 C CA . THR A 1 99 ? 1.911 -5.912 -10.656 1.00 93.00 99 THR A CA 1
ATOM 763 C C . THR A 1 99 ? 2.312 -4.461 -10.406 1.00 93.00 99 THR A C 1
ATOM 765 O O . THR A 1 99 ? 2.592 -4.099 -9.263 1.00 93.00 99 THR A O 1
ATOM 768 N N . SER A 1 100 ? 2.308 -3.613 -11.442 1.00 93.94 100 SER A N 1
ATOM 769 C CA . SER A 1 100 ? 2.672 -2.203 -11.288 1.00 93.94 100 SER A CA 1
ATOM 770 C C . SER A 1 100 ? 1.620 -1.436 -10.493 1.00 93.94 100 SER A C 1
ATOM 772 O O . SER A 1 100 ? 1.981 -0.649 -9.622 1.00 93.94 100 SER A O 1
ATOM 774 N N . MET A 1 101 ? 0.331 -1.710 -10.716 1.00 96.19 101 MET A N 1
ATOM 775 C CA . MET A 1 101 ? -0.743 -1.086 -9.937 1.00 96.19 101 MET A CA 1
ATOM 776 C C . MET A 1 101 ? -0.700 -1.516 -8.473 1.00 96.19 101 MET A C 1
ATOM 778 O O . MET A 1 101 ? -0.745 -0.661 -7.593 1.00 96.19 101 MET A O 1
ATOM 782 N N . MET A 1 102 ? -0.523 -2.810 -8.194 1.00 95.31 102 MET A N 1
ATOM 783 C CA . MET 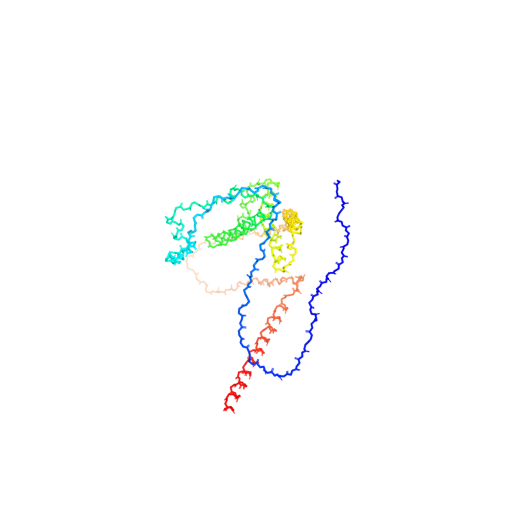A 1 102 ? -0.424 -3.292 -6.815 1.00 95.31 102 MET A CA 1
ATOM 784 C C . MET A 1 102 ? 0.776 -2.696 -6.066 1.00 95.31 102 MET A C 1
ATOM 786 O O . MET A 1 102 ? 0.656 -2.360 -4.889 1.00 95.31 102 MET A O 1
ATOM 790 N N . SER A 1 103 ? 1.912 -2.507 -6.747 1.00 95.00 103 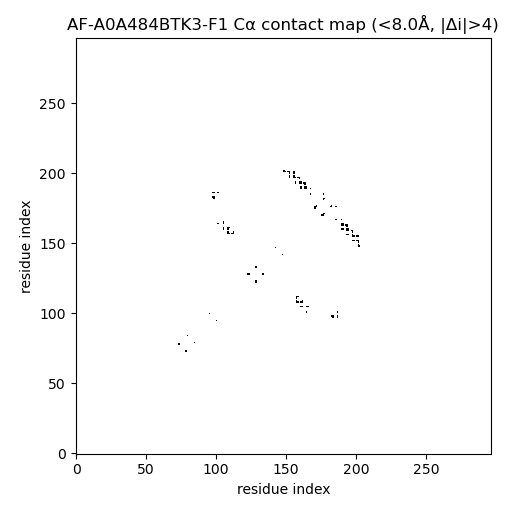SER A N 1
ATOM 791 C CA . SER A 1 103 ? 3.086 -1.855 -6.156 1.00 95.00 103 SER A CA 1
ATOM 792 C C . SER A 1 103 ? 2.822 -0.385 -5.803 1.00 95.00 103 SER A C 1
ATOM 794 O O . SER A 1 103 ? 3.206 0.059 -4.721 1.00 95.00 103 SER A O 1
ATOM 796 N N . ILE A 1 104 ? 2.122 0.363 -6.667 1.00 96.00 104 ILE A N 1
ATOM 797 C CA . ILE A 1 104 ? 1.710 1.745 -6.370 1.00 96.00 104 ILE A CA 1
ATOM 798 C C . ILE A 1 104 ? 0.759 1.765 -5.173 1.00 96.00 104 ILE A C 1
ATOM 800 O O . ILE A 1 104 ? 0.982 2.534 -4.241 1.00 96.00 104 ILE A O 1
ATOM 804 N N . PHE A 1 105 ? -0.254 0.896 -5.160 1.00 96.38 105 PHE A N 1
ATOM 805 C CA . PHE A 1 105 ? -1.208 0.837 -4.055 1.00 96.38 105 PHE A CA 1
ATOM 806 C C . PHE A 1 105 ? -0.561 0.450 -2.730 1.00 96.38 105 PHE A C 1
ATOM 808 O O . PHE A 1 105 ? -0.991 0.953 -1.703 1.00 96.38 105 PHE A O 1
ATOM 815 N N . LEU A 1 106 ? 0.483 -0.386 -2.725 1.00 96.81 106 LEU A N 1
ATOM 816 C CA . LEU A 1 106 ? 1.183 -0.739 -1.486 1.00 96.81 106 LEU A CA 1
ATOM 817 C C . LEU A 1 106 ? 1.900 0.472 -0.886 1.00 96.81 106 LEU A C 1
ATOM 819 O O . LEU A 1 106 ? 1.875 0.677 0.326 1.00 96.81 106 LEU A O 1
ATOM 823 N N . ARG A 1 107 ? 2.522 1.291 -1.741 1.00 97.12 107 ARG A N 1
ATOM 824 C CA . ARG A 1 107 ? 3.156 2.544 -1.317 1.00 97.12 107 ARG A CA 1
ATOM 825 C C . ARG A 1 107 ? 2.116 3.556 -0.856 1.00 97.12 107 ARG A C 1
ATOM 827 O O . ARG A 1 107 ? 2.300 4.168 0.188 1.00 97.12 107 ARG A O 1
ATOM 834 N N . ALA A 1 108 ? 1.025 3.700 -1.606 1.00 97.44 108 ALA A N 1
ATOM 835 C CA . ALA A 1 108 ? -0.062 4.607 -1.260 1.00 97.44 108 ALA A CA 1
ATOM 836 C C . ALA A 1 108 ? -0.707 4.219 0.078 1.00 97.44 108 ALA A C 1
ATOM 838 O O . ALA A 1 108 ? -0.824 5.070 0.951 1.00 97.44 108 ALA A O 1
ATOM 839 N N . SER A 1 109 ? -1.037 2.939 0.286 1.00 97.00 109 SER A N 1
ATOM 840 C CA . SER A 1 109 ? -1.611 2.470 1.550 1.00 97.00 109 SER A CA 1
ATOM 841 C C . SER A 1 109 ? -0.643 2.640 2.719 1.00 97.00 109 SER A C 1
ATOM 843 O O . SER A 1 109 ? -1.066 3.069 3.787 1.00 97.00 109 SER A O 1
ATOM 845 N N . GLY A 1 110 ? 0.655 2.391 2.511 1.00 96.69 110 GLY A N 1
ATOM 846 C CA . GLY A 1 110 ? 1.685 2.630 3.524 1.00 96.69 110 GLY A CA 1
ATOM 847 C C . GLY A 1 110 ? 1.807 4.107 3.901 1.00 96.69 110 GLY A C 1
ATOM 848 O O . GLY A 1 110 ? 1.860 4.434 5.083 1.00 96.69 110 GLY A O 1
ATOM 849 N N . ALA A 1 111 ? 1.778 5.007 2.914 1.00 97.62 111 ALA A N 1
ATOM 850 C CA . ALA A 1 111 ? 1.780 6.447 3.152 1.00 97.62 111 ALA A CA 1
ATOM 851 C C . ALA A 1 111 ? 0.511 6.903 3.888 1.00 97.62 111 ALA A C 1
ATOM 853 O O . ALA A 1 111 ? 0.612 7.643 4.860 1.00 97.62 111 ALA A O 1
ATOM 854 N N . THR A 1 112 ? -0.672 6.426 3.485 1.00 96.56 112 THR A N 1
ATOM 855 C CA . THR A 1 112 ? -1.940 6.739 4.161 1.00 96.56 112 THR A CA 1
ATOM 856 C C . THR A 1 112 ? -1.939 6.271 5.616 1.00 96.56 112 THR A C 1
ATOM 858 O O . THR A 1 112 ? -2.305 7.044 6.495 1.00 96.56 112 THR A O 1
ATOM 861 N N . LEU A 1 113 ? -1.498 5.039 5.888 1.00 96.56 113 LEU A N 1
ATOM 862 C CA . LEU A 1 113 ? -1.411 4.503 7.251 1.00 96.56 113 LEU A CA 1
ATOM 863 C C . LEU A 1 113 ? -0.378 5.258 8.091 1.00 96.56 113 LEU A C 1
ATOM 865 O O . LEU A 1 113 ? -0.657 5.603 9.235 1.00 96.56 113 LEU A O 1
ATOM 869 N N . GLY A 1 114 ? 0.790 5.560 7.516 1.00 96.81 114 GLY A N 1
ATOM 870 C CA . GLY A 1 114 ? 1.815 6.362 8.178 1.00 96.81 114 GLY A CA 1
ATOM 871 C C . GLY A 1 114 ? 1.293 7.750 8.549 1.00 96.81 114 GLY A C 1
ATOM 872 O O . GLY A 1 114 ? 1.403 8.156 9.702 1.00 96.81 114 GLY A O 1
ATOM 873 N N . LEU A 1 115 ? 0.657 8.447 7.604 1.00 96.81 115 LEU A N 1
ATOM 874 C CA . LEU A 1 115 ? 0.035 9.748 7.853 1.00 96.81 115 LEU A CA 1
ATOM 875 C C . LEU A 1 115 ? -1.067 9.664 8.913 1.00 96.81 115 LEU A C 1
ATOM 877 O O . LEU A 1 115 ? -1.132 10.537 9.770 1.00 96.81 115 LEU A O 1
ATOM 881 N N . ALA A 1 116 ? -1.893 8.616 8.903 1.00 95.00 116 ALA A N 1
ATOM 882 C CA . ALA A 1 116 ? -2.930 8.425 9.913 1.00 95.00 116 ALA A CA 1
ATOM 883 C C . ALA A 1 116 ? -2.339 8.312 11.329 1.00 95.00 116 ALA A C 1
ATOM 885 O O . ALA A 1 116 ? -2.805 8.996 12.238 1.00 95.00 116 ALA A O 1
ATOM 886 N N . VAL A 1 117 ? -1.278 7.516 11.510 1.00 95.56 117 VAL A N 1
ATOM 887 C CA . VAL A 1 117 ? -0.580 7.392 12.803 1.00 95.56 117 VAL A CA 1
ATOM 888 C C . VAL A 1 117 ? 0.038 8.724 13.229 1.00 95.56 117 VAL A C 1
ATOM 890 O O . VAL A 1 117 ? -0.104 9.119 14.384 1.00 95.56 117 VAL A O 1
ATOM 893 N N . TRP A 1 118 ? 0.676 9.443 12.301 1.00 96.44 118 TRP A N 1
ATOM 894 C CA . TRP A 1 118 ? 1.247 10.763 12.576 1.00 96.44 118 TRP A CA 1
ATOM 895 C C . TRP A 1 118 ? 0.190 11.786 12.992 1.00 96.44 118 TRP A C 1
ATOM 897 O O . TRP A 1 118 ? 0.409 12.515 13.953 1.00 96.44 118 TRP A O 1
ATOM 907 N N . ILE A 1 119 ? -0.957 11.826 12.310 1.00 94.44 119 ILE A N 1
ATOM 908 C CA . ILE A 1 119 ? -2.058 12.735 12.646 1.00 94.44 119 ILE A CA 1
ATOM 909 C C . ILE A 1 119 ? -2.601 12.404 14.034 1.00 94.44 119 ILE A C 1
ATOM 911 O O . ILE A 1 119 ? -2.689 13.300 14.863 1.00 94.44 119 ILE A O 1
ATOM 915 N N . ILE A 1 120 ? -2.896 11.133 14.323 1.00 92.19 120 ILE A N 1
ATOM 916 C CA . ILE A 1 120 ? -3.409 10.720 15.639 1.00 92.19 120 ILE A CA 1
ATOM 917 C C . ILE A 1 120 ? -2.405 11.073 16.745 1.00 92.19 120 ILE A C 1
ATOM 919 O O . ILE A 1 120 ? -2.790 11.657 17.756 1.00 92.19 120 ILE A O 1
ATOM 923 N N . GLY A 1 121 ? -1.117 10.775 16.544 1.00 92.62 121 GLY A N 1
ATOM 924 C CA . GLY A 1 121 ? -0.064 11.085 17.512 1.00 92.62 121 GLY A CA 1
ATOM 925 C C . GLY A 1 121 ? 0.126 12.588 17.730 1.00 92.62 121 GLY A C 1
ATOM 926 O O . GLY A 1 121 ? 0.243 13.037 18.868 1.00 92.62 121 GLY A O 1
ATOM 927 N N . LEU A 1 122 ? 0.104 13.383 16.658 1.00 94.12 122 LEU A N 1
ATOM 928 C CA . LEU A 1 122 ? 0.255 14.833 16.748 1.00 94.12 122 LEU A CA 1
ATOM 929 C C . LEU A 1 122 ? -0.984 15.494 17.364 1.00 94.12 122 LEU A C 1
ATOM 931 O O . LEU A 1 122 ? -0.844 16.407 18.172 1.00 94.12 122 LEU A O 1
ATOM 935 N N . THR A 1 123 ? -2.189 15.017 17.046 1.00 91.81 123 THR A N 1
ATOM 936 C CA . THR A 1 123 ? -3.424 15.477 17.691 1.00 91.81 123 THR A CA 1
ATOM 937 C C . THR A 1 123 ? -3.416 15.152 19.181 1.00 91.81 123 THR A C 1
ATOM 939 O O . THR A 1 123 ? -3.747 16.027 19.971 1.00 91.81 123 THR A O 1
ATOM 942 N N . ALA A 1 124 ? -2.982 13.955 19.584 1.00 89.38 124 ALA A N 1
ATOM 943 C CA . ALA A 1 124 ? -2.862 13.601 20.999 1.00 89.38 124 ALA A CA 1
ATOM 944 C C . ALA A 1 124 ? -1.818 14.456 21.743 1.00 89.38 124 ALA A C 1
ATOM 946 O O . ALA A 1 124 ? -1.980 14.733 22.928 1.00 89.38 124 ALA A O 1
ATOM 947 N N . LEU A 1 125 ? -0.756 14.890 21.055 1.00 91.00 125 LEU A N 1
ATOM 948 C CA . LEU A 1 125 ? 0.287 15.731 21.644 1.00 91.00 125 LEU A CA 1
ATOM 949 C C . LEU A 1 125 ? -0.119 17.211 21.742 1.00 91.00 125 LEU A C 1
ATOM 951 O O . LEU A 1 125 ? 0.203 17.873 22.725 1.00 91.00 125 LEU A O 1
ATOM 955 N N . LEU A 1 126 ? -0.792 17.745 20.718 1.00 93.56 126 LEU A N 1
ATOM 956 C CA . LEU A 1 126 ? -1.140 19.169 20.628 1.00 93.56 126 LEU A CA 1
ATOM 957 C C . LEU A 1 126 ? -2.503 19.502 21.246 1.00 93.56 126 LEU A C 1
ATOM 959 O O . LEU A 1 126 ? -2.717 20.630 21.691 1.00 93.56 126 LEU A O 1
ATOM 963 N N . CYS A 1 127 ? -3.440 18.554 21.264 1.00 88.69 127 CYS A N 1
ATOM 964 C CA . CYS A 1 127 ? -4.787 18.753 21.785 1.00 88.69 127 CYS A CA 1
ATOM 965 C C . CYS A 1 127 ? -4.985 17.960 23.079 1.00 88.69 127 CYS A C 1
ATOM 967 O O . CYS A 1 127 ? -4.729 16.763 23.135 1.00 88.69 127 CYS A O 1
ATOM 969 N N . LYS A 1 128 ? -5.555 18.606 24.104 1.00 85.38 128 LYS A N 1
ATOM 970 C CA . LYS A 1 128 ? -6.065 17.938 25.316 1.00 85.38 128 LYS A CA 1
ATOM 971 C C . LYS A 1 128 ? -7.411 17.260 25.028 1.00 85.38 128 LYS A C 1
ATOM 973 O O . LYS A 1 128 ? -8.424 17.610 25.626 1.00 85.38 128 LYS A O 1
ATOM 978 N N . LEU A 1 129 ? -7.452 16.390 24.024 1.00 83.12 129 LEU A N 1
ATOM 979 C CA . LEU A 1 129 ? -8.675 15.714 23.608 1.00 83.12 129 LEU A CA 1
ATOM 980 C C . LEU A 1 129 ? -8.728 14.329 24.251 1.00 83.12 129 LEU A C 1
ATOM 982 O O . LEU A 1 129 ? -7.852 13.505 24.000 1.00 83.12 129 LEU A O 1
ATOM 986 N N . ASP A 1 130 ? -9.759 14.079 25.058 1.00 86.81 130 ASP A N 1
ATOM 987 C CA . ASP A 1 130 ? -10.042 12.728 25.539 1.00 86.81 130 ASP A CA 1
ATOM 988 C C . ASP A 1 130 ? -10.681 11.890 24.419 1.00 86.81 130 ASP A C 1
ATOM 990 O O . ASP A 1 130 ? -11.485 12.384 23.621 1.00 86.81 130 ASP A O 1
ATOM 994 N N . ILE A 1 131 ? -10.325 10.608 24.366 1.00 86.38 131 ILE A N 1
ATOM 995 C CA . ILE A 1 131 ? -10.831 9.649 23.381 1.00 86.38 131 ILE A CA 1
ATOM 996 C C . ILE A 1 131 ? -12.343 9.466 23.561 1.00 86.38 131 ILE A C 1
ATOM 998 O O . ILE A 1 131 ? -13.062 9.372 22.567 1.00 86.38 131 ILE A O 1
ATOM 1002 N N . ASN A 1 132 ? -12.836 9.496 24.805 1.00 88.12 132 ASN A N 1
ATOM 1003 C CA . ASN A 1 132 ? -14.269 9.390 25.097 1.00 88.12 132 ASN A CA 1
ATOM 1004 C C . ASN A 1 132 ? -15.044 10.589 24.534 1.00 88.12 132 ASN A C 1
ATOM 1006 O O . ASN A 1 132 ? -16.018 10.413 23.809 1.00 88.12 132 ASN A O 1
ATOM 1010 N N . ALA A 1 133 ? -14.540 11.808 24.750 1.00 87.06 133 ALA A N 1
ATOM 1011 C CA . ALA A 1 133 ? -15.145 13.026 24.209 1.00 87.06 133 ALA A CA 1
ATOM 1012 C C . ALA A 1 133 ? -15.129 13.063 22.667 1.00 87.06 133 ALA A C 1
ATOM 1014 O O . ALA A 1 133 ? -16.014 13.645 22.038 1.00 87.06 133 ALA A O 1
ATOM 1015 N N . LEU A 1 134 ? -14.123 12.453 22.028 1.00 86.56 134 LEU A N 1
ATOM 1016 C CA . LEU A 1 134 ? -14.107 12.283 20.574 1.00 86.56 134 LEU A CA 1
ATOM 1017 C C . LEU A 1 134 ? -15.157 11.262 20.114 1.00 86.56 134 LEU A C 1
ATOM 1019 O O . LEU A 1 134 ? -15.827 11.508 19.112 1.00 86.56 134 LEU A O 1
ATOM 1023 N N . ALA A 1 135 ? -15.315 10.148 20.833 1.00 87.06 135 ALA A N 1
ATOM 1024 C CA . ALA A 1 135 ? -16.326 9.138 20.531 1.00 87.06 135 ALA A CA 1
ATOM 1025 C C . ALA A 1 135 ? -17.746 9.719 20.628 1.00 87.06 135 ALA A C 1
ATOM 1027 O O . ALA A 1 135 ? -18.505 9.596 19.670 1.00 87.06 135 ALA A O 1
ATOM 1028 N N . GLU A 1 136 ? -18.056 10.462 21.693 1.00 88.38 136 GLU A N 1
ATOM 1029 C CA . GLU A 1 136 ? -19.344 11.152 21.863 1.00 88.38 136 GLU A CA 1
ATOM 1030 C C . GLU A 1 136 ? -19.629 12.138 20.721 1.00 88.38 136 GLU A C 1
ATOM 1032 O O . GLU A 1 136 ? -20.742 12.200 20.199 1.00 88.38 136 GLU A O 1
ATOM 1037 N N . LYS A 1 137 ? -18.612 12.885 20.264 1.00 87.75 137 LYS A N 1
ATOM 1038 C CA . LYS A 1 137 ? -18.755 13.781 19.105 1.00 87.75 137 LYS A CA 1
ATOM 1039 C C . LYS A 1 137 ? -19.046 13.025 17.815 1.00 87.75 137 LYS A C 1
ATOM 1041 O O . LYS A 1 137 ? -19.821 13.512 16.999 1.00 87.75 137 LYS A O 1
ATOM 1046 N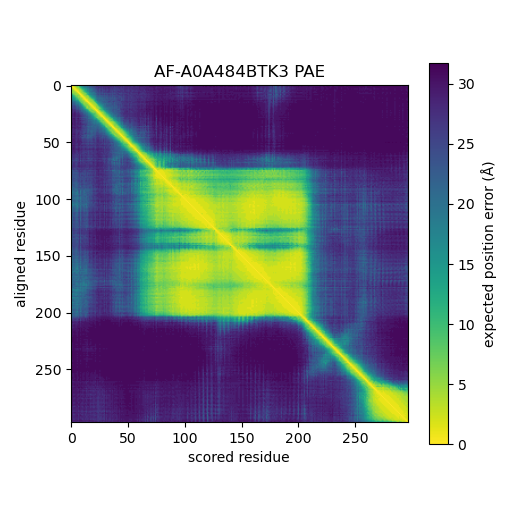 N . VAL A 1 138 ? -18.417 11.868 17.611 1.00 87.19 138 VAL A N 1
ATOM 1047 C CA . VAL A 1 138 ? -18.653 11.024 16.431 1.00 87.19 138 VAL A CA 1
ATOM 1048 C C . VAL A 1 138 ? -20.047 10.398 16.481 1.00 87.19 138 VAL A C 1
ATOM 1050 O O . VAL A 1 138 ? -20.719 10.347 15.453 1.00 87.19 138 VAL A O 1
ATOM 1053 N N . GLU A 1 139 ? -20.509 9.976 17.657 1.00 86.25 139 GLU A N 1
ATOM 1054 C CA . GLU A 1 139 ? -21.870 9.473 17.866 1.00 86.25 139 GLU A CA 1
ATOM 1055 C C . GLU A 1 139 ? -22.919 10.574 17.655 1.00 86.25 139 GLU A C 1
ATOM 1057 O O . GLU A 1 139 ? -23.922 10.349 16.977 1.00 86.25 139 GLU A O 1
ATOM 1062 N N . GLY A 1 140 ? -22.637 11.799 18.109 1.00 85.12 140 GLY A N 1
ATOM 1063 C CA . GLY A 1 140 ? -23.487 12.974 17.903 1.00 85.12 140 GLY A CA 1
ATOM 1064 C C . GLY A 1 140 ? -23.701 13.368 16.435 1.00 85.12 140 GLY A C 1
ATOM 1065 O O . GLY A 1 140 ? -24.642 14.101 16.133 1.00 85.12 140 GLY A O 1
ATOM 1066 N N . LEU A 1 141 ? -22.889 12.853 15.501 1.00 84.75 141 LEU A N 1
ATOM 1067 C CA . LEU A 1 141 ? -23.100 13.035 14.058 1.00 84.75 141 LEU A CA 1
ATOM 1068 C C . LEU A 1 141 ? -24.292 12.226 13.515 1.00 84.75 141 LEU A C 1
ATOM 1070 O O . LEU A 1 141 ? -24.653 12.421 12.355 1.00 84.75 141 LEU A O 1
ATOM 1074 N N . ASN A 1 142 ? -24.896 11.331 14.315 1.00 81.81 142 ASN A N 1
ATOM 1075 C CA . ASN A 1 142 ? -26.094 10.549 13.974 1.00 81.81 142 ASN A CA 1
ATOM 1076 C C . ASN A 1 142 ? -26.035 9.913 12.573 1.00 81.81 142 ASN A C 1
ATOM 1078 O O . ASN A 1 142 ? -27.001 9.912 11.805 1.00 81.81 142 ASN A O 1
ATOM 1082 N N . LEU A 1 143 ? -24.870 9.368 12.218 1.00 83.56 143 LEU A N 1
ATOM 1083 C CA . LEU A 1 143 ? -24.684 8.682 10.946 1.00 83.56 143 LEU A CA 1
ATOM 1084 C C . LEU A 1 143 ? -25.492 7.379 10.957 1.00 83.56 143 LEU A C 1
ATOM 1086 O O . LEU A 1 143 ? -25.361 6.563 11.867 1.00 83.56 143 LEU A O 1
ATOM 1090 N N . GLY A 1 144 ? -26.307 7.159 9.922 1.00 85.31 144 GLY A N 1
ATOM 1091 C CA . GLY A 1 144 ? -27.043 5.904 9.770 1.00 85.31 144 GLY A CA 1
ATOM 1092 C C . GLY A 1 144 ? -26.102 4.694 9.806 1.00 85.31 144 GLY A C 1
ATOM 1093 O O . GLY A 1 144 ? -24.973 4.765 9.313 1.00 85.31 144 GLY A O 1
ATOM 1094 N N . GLY A 1 145 ? -26.567 3.565 10.354 1.00 84.38 145 GLY A N 1
ATOM 1095 C CA . GLY A 1 145 ? -25.723 2.383 10.586 1.00 84.38 145 GLY A CA 1
ATOM 1096 C C . GLY A 1 145 ? -24.973 1.897 9.339 1.00 84.38 145 GLY A C 1
ATOM 1097 O O . GLY A 1 145 ? -23.805 1.529 9.422 1.00 84.38 145 GLY A O 1
ATOM 1098 N N . VAL A 1 146 ? -25.595 1.992 8.159 1.00 87.06 146 VAL A N 1
ATOM 1099 C CA . VAL A 1 146 ? -24.957 1.647 6.876 1.00 87.06 146 VAL A CA 1
ATOM 1100 C C . VAL A 1 146 ? -23.796 2.590 6.546 1.00 87.06 146 VAL A C 1
ATOM 1102 O O . VAL A 1 146 ? -22.714 2.129 6.187 1.00 87.06 146 VAL A O 1
ATOM 1105 N N . THR A 1 147 ? -23.992 3.901 6.699 1.00 89.81 147 THR A N 1
ATOM 1106 C CA . THR A 1 147 ? -22.959 4.918 6.449 1.00 89.81 147 THR A CA 1
ATOM 1107 C C . THR A 1 147 ? -21.788 4.756 7.412 1.00 89.81 147 THR A C 1
ATOM 1109 O O . THR A 1 147 ? -20.631 4.840 7.002 1.00 89.81 147 THR A O 1
ATOM 1112 N N . PHE A 1 148 ? -22.072 4.455 8.680 1.00 89.19 148 PHE A N 1
ATOM 1113 C CA . PHE A 1 148 ? -21.044 4.217 9.687 1.00 89.19 148 PHE A CA 1
ATOM 1114 C C . PHE A 1 148 ? -20.218 2.955 9.387 1.00 89.19 148 PHE A C 1
ATOM 1116 O O . PHE A 1 148 ? -18.986 2.989 9.432 1.00 89.19 148 PHE A O 1
ATOM 1123 N N . THR A 1 149 ? -20.866 1.855 8.988 1.00 89.75 149 THR A N 1
ATOM 1124 C CA . THR A 1 149 ? -20.167 0.634 8.554 1.00 89.75 149 THR A CA 1
ATOM 1125 C C . THR A 1 149 ? -19.359 0.857 7.273 1.00 89.75 149 THR A C 1
ATOM 1127 O O . THR A 1 149 ? -18.238 0.359 7.164 1.00 89.75 149 THR A O 1
ATOM 1130 N N . ALA A 1 150 ? -19.868 1.644 6.321 1.00 91.62 150 ALA A N 1
ATOM 1131 C CA . ALA A 1 150 ? -19.127 2.001 5.113 1.00 91.62 150 ALA A CA 1
ATOM 1132 C C . ALA A 1 150 ? -17.865 2.820 5.436 1.00 91.62 150 ALA A C 1
ATOM 1134 O O . ALA A 1 150 ? -16.798 2.547 4.886 1.00 91.62 150 ALA A O 1
ATOM 1135 N N . LEU A 1 151 ? -17.954 3.769 6.374 1.00 91.31 151 LEU A N 1
ATOM 1136 C CA . LEU A 1 151 ? -16.800 4.543 6.833 1.00 91.31 151 LEU A CA 1
ATOM 1137 C C . LEU A 1 151 ? -15.742 3.642 7.484 1.00 91.31 151 LEU A C 1
ATOM 1139 O O . LEU A 1 151 ? -14.564 3.727 7.135 1.00 91.31 151 LEU A O 1
ATOM 1143 N N . LYS A 1 152 ? -16.162 2.720 8.361 1.00 91.75 152 LYS A N 1
ATOM 1144 C CA . LYS A 1 152 ? -15.274 1.696 8.937 1.00 91.75 152 LYS A CA 1
ATOM 1145 C C . LYS A 1 152 ? -14.583 0.874 7.851 1.00 91.75 152 LYS A C 1
ATOM 1147 O O . LYS A 1 152 ? -13.376 0.663 7.918 1.00 91.75 152 LYS A O 1
ATOM 1152 N N . PHE A 1 153 ? -15.324 0.444 6.832 1.00 93.88 153 PHE A N 1
ATOM 1153 C CA . PHE A 1 153 ? -14.764 -0.327 5.727 1.00 93.88 153 PHE A CA 1
ATOM 1154 C C . PHE A 1 153 ? -13.7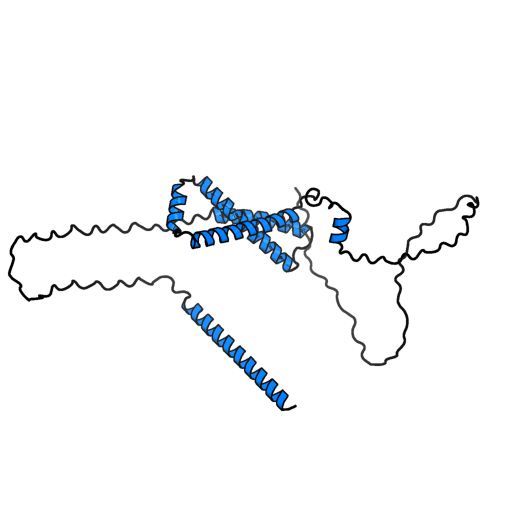01 0.462 4.952 1.00 93.88 153 PHE A C 1
ATOM 1156 O O . PHE A 1 153 ? -12.603 -0.049 4.743 1.00 93.88 153 PHE A O 1
ATOM 1163 N N . ILE A 1 154 ? -13.975 1.722 4.598 1.00 94.06 154 ILE A N 1
ATOM 1164 C CA . ILE A 1 154 ? -13.018 2.593 3.893 1.00 94.06 154 ILE A CA 1
ATOM 1165 C C . ILE A 1 154 ? -11.719 2.752 4.693 1.00 94.06 154 ILE A C 1
ATOM 1167 O O . ILE A 1 154 ? -10.638 2.713 4.106 1.00 94.06 154 ILE A O 1
ATOM 1171 N N . LEU A 1 155 ? -11.807 2.873 6.021 1.00 92.88 155 LEU A N 1
ATOM 1172 C CA . LEU A 1 155 ? -10.634 2.952 6.895 1.00 92.88 155 LEU A CA 1
ATOM 1173 C C . LEU A 1 155 ? -9.853 1.628 6.967 1.00 92.88 155 LEU A C 1
ATOM 1175 O O . LEU A 1 155 ? -8.624 1.643 7.027 1.00 92.88 155 LEU A O 1
ATOM 1179 N N . MET A 1 156 ? -10.536 0.481 6.915 1.00 95.06 156 MET A N 1
ATOM 1180 C CA . MET A 1 156 ? -9.906 -0.843 7.026 1.00 95.06 156 MET A CA 1
ATOM 1181 C C . MET A 1 156 ? -9.302 -1.365 5.712 1.00 95.06 156 MET A C 1
ATOM 1183 O O . MET A 1 156 ? -8.381 -2.188 5.743 1.00 95.06 156 MET A O 1
ATOM 1187 N N . VAL A 1 157 ? -9.762 -0.895 4.547 1.00 95.94 157 VAL A N 1
ATOM 1188 C CA . VAL A 1 157 ? -9.214 -1.277 3.229 1.00 95.94 157 VAL A CA 1
ATOM 1189 C C . VAL A 1 157 ? -7.706 -1.000 3.087 1.00 95.94 157 VAL A C 1
ATOM 1191 O O . VAL A 1 157 ? -6.982 -1.936 2.741 1.00 95.94 157 VAL A O 1
ATOM 1194 N N . PRO A 1 158 ? -7.170 0.212 3.348 1.00 96.19 158 PRO A N 1
ATOM 1195 C CA . PRO A 1 158 ? -5.735 0.457 3.208 1.00 96.19 158 PRO A CA 1
ATOM 1196 C C . PRO A 1 158 ? -4.911 -0.402 4.172 1.00 96.19 158 PRO A C 1
ATOM 1198 O O . PRO A 1 158 ? -3.866 -0.910 3.769 1.00 96.19 158 PRO A O 1
ATOM 1201 N N . PHE A 1 159 ? -5.396 -0.624 5.399 1.00 96.38 159 PHE A N 1
ATOM 1202 C CA . PHE A 1 159 ? -4.744 -1.479 6.394 1.00 96.38 159 PHE A CA 1
ATOM 1203 C C . PHE A 1 159 ? -4.640 -2.934 5.922 1.00 96.38 159 PHE A C 1
ATOM 1205 O O . PHE A 1 159 ? -3.544 -3.467 5.750 1.00 96.38 159 PHE A O 1
ATOM 1212 N N . SER A 1 160 ? -5.781 -3.561 5.645 1.00 97.25 160 SER A N 1
ATOM 1213 C CA . SER A 1 160 ? -5.859 -4.958 5.202 1.00 97.25 160 SER A CA 1
ATOM 1214 C C . SER A 1 160 ? -5.088 -5.207 3.901 1.00 97.25 160 SER A C 1
ATOM 1216 O O . SER A 1 160 ? -4.357 -6.195 3.793 1.00 97.25 160 SER A O 1
ATOM 1218 N N . TYR A 1 161 ? -5.187 -4.291 2.932 1.00 97.38 161 TYR A N 1
ATOM 1219 C CA . TYR A 1 161 ? -4.422 -4.359 1.692 1.00 97.38 161 TYR A CA 1
ATOM 1220 C C . TYR A 1 161 ? -2.916 -4.264 1.945 1.00 97.38 161 TYR A C 1
ATOM 1222 O O . TYR A 1 161 ? -2.163 -5.074 1.403 1.00 97.38 161 TYR A O 1
ATOM 1230 N N . HIS A 1 162 ? -2.464 -3.319 2.779 1.00 97.38 162 HIS A N 1
ATOM 1231 C CA . HIS A 1 162 ? -1.042 -3.154 3.081 1.00 97.38 162 HIS A CA 1
ATOM 1232 C C . HIS A 1 162 ? -0.452 -4.396 3.752 1.00 97.38 162 HIS A C 1
ATOM 1234 O O . HIS A 1 162 ? 0.629 -4.831 3.367 1.00 97.38 162 HIS A O 1
ATOM 1240 N N . VAL A 1 163 ? -1.178 -5.011 4.691 1.00 96.88 163 VAL A N 1
ATOM 1241 C CA . VAL A 1 163 ? -0.733 -6.245 5.350 1.00 96.88 163 VAL A CA 1
ATOM 1242 C C . VAL A 1 163 ? -0.648 -7.391 4.341 1.00 96.88 163 VAL A C 1
ATOM 1244 O O . VAL A 1 163 ? 0.410 -7.996 4.212 1.00 96.88 163 VAL A O 1
ATOM 1247 N N . MET A 1 164 ? -1.699 -7.660 3.557 1.00 97.25 164 MET A N 1
ATOM 1248 C CA . MET A 1 164 ? -1.698 -8.786 2.609 1.00 97.25 164 MET A CA 1
ATOM 1249 C C . MET A 1 164 ? -0.664 -8.617 1.485 1.00 97.25 164 MET A C 1
ATOM 1251 O O . MET A 1 164 ? 0.072 -9.552 1.150 1.00 97.25 164 MET A O 1
ATOM 1255 N N . ALA A 1 165 ? -0.574 -7.422 0.897 1.00 96.06 165 ALA A N 1
ATOM 1256 C CA . ALA A 1 165 ? 0.414 -7.127 -0.136 1.00 96.06 165 ALA A CA 1
ATOM 1257 C C . ALA A 1 165 ? 1.843 -7.057 0.439 1.00 96.06 165 ALA A C 1
ATOM 1259 O O . ALA A 1 165 ? 2.786 -7.485 -0.227 1.00 96.06 165 ALA A O 1
ATOM 1260 N N . GLY A 1 166 ? 2.007 -6.597 1.683 1.00 95.44 166 GLY A N 1
ATOM 1261 C CA . GLY A 1 166 ? 3.269 -6.624 2.423 1.00 95.44 166 GLY A CA 1
ATOM 1262 C C . GLY A 1 166 ? 3.749 -8.048 2.709 1.00 95.44 166 GLY A C 1
ATOM 1263 O O . GLY A 1 166 ? 4.896 -8.375 2.409 1.00 95.44 166 GLY A O 1
ATOM 1264 N N . THR A 1 167 ? 2.866 -8.939 3.173 1.00 95.94 167 THR A N 1
ATOM 1265 C CA . THR A 1 167 ? 3.172 -10.369 3.351 1.00 95.94 167 THR A CA 1
ATOM 1266 C C . THR A 1 167 ? 3.606 -11.005 2.035 1.00 95.94 167 THR A C 1
ATOM 1268 O O . THR A 1 167 ? 4.602 -11.723 1.995 1.00 95.94 167 THR A O 1
ATOM 1271 N N . ARG A 1 168 ? 2.924 -10.697 0.926 1.00 94.94 168 ARG A N 1
ATOM 1272 C CA . ARG A 1 168 ? 3.343 -11.154 -0.405 1.00 94.94 168 ARG A CA 1
ATOM 1273 C C . ARG A 1 168 ? 4.754 -10.674 -0.769 1.00 94.94 168 ARG A C 1
ATOM 1275 O O . ARG A 1 168 ? 5.538 -11.461 -1.291 1.00 94.94 168 ARG A O 1
ATOM 1282 N N . HIS A 1 169 ? 5.096 -9.418 -0.488 1.00 94.25 169 HIS A N 1
ATOM 1283 C CA . HIS A 1 169 ? 6.458 -8.916 -0.696 1.00 94.25 169 HIS A CA 1
ATOM 1284 C C . HIS A 1 169 ? 7.491 -9.610 0.199 1.00 94.25 169 HIS A C 1
ATOM 1286 O O . HIS A 1 169 ? 8.600 -9.876 -0.260 1.00 94.25 169 HIS A O 1
ATOM 1292 N N . LEU A 1 170 ? 7.135 -9.952 1.438 1.00 96.06 170 LEU A N 1
ATOM 1293 C CA . LEU A 1 170 ? 8.008 -10.720 2.325 1.00 96.06 170 LEU A CA 1
ATOM 1294 C C . LEU A 1 170 ? 8.257 -12.136 1.784 1.00 96.06 170 LEU A C 1
ATOM 1296 O O . LEU A 1 170 ? 9.385 -12.615 1.790 1.00 96.06 170 LEU A O 1
ATOM 1300 N N . ILE A 1 171 ? 7.228 -12.779 1.228 1.00 95.50 171 ILE A N 1
ATOM 1301 C CA . ILE A 1 171 ? 7.359 -14.075 0.548 1.00 95.50 171 ILE A CA 1
ATOM 1302 C C . ILE A 1 171 ? 8.303 -13.970 -0.664 1.00 95.50 171 ILE A C 1
ATOM 1304 O O . ILE A 1 171 ? 9.116 -14.863 -0.901 1.00 95.50 171 ILE A O 1
ATOM 1308 N N . TRP A 1 172 ? 8.257 -12.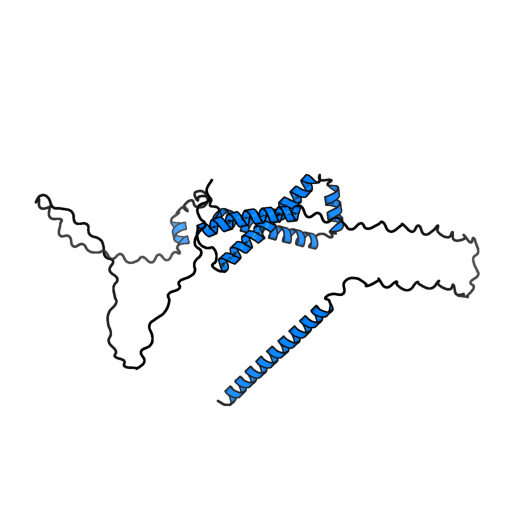860 -1.406 1.00 94.38 172 TRP A N 1
ATOM 1309 C CA . TRP A 1 172 ? 9.205 -12.602 -2.494 1.00 94.38 172 TRP A CA 1
ATOM 1310 C C . TRP A 1 172 ? 10.643 -12.406 -2.011 1.00 94.38 172 TRP A C 1
ATOM 1312 O O . TRP A 1 172 ? 11.563 -12.848 -2.695 1.00 94.38 172 TRP A O 1
ATOM 1322 N N . TYR A 1 173 ? 10.850 -11.822 -0.827 1.00 94.06 173 TYR A N 1
ATOM 1323 C CA . TYR A 1 173 ? 12.171 -11.745 -0.187 1.00 94.06 173 TYR A CA 1
ATOM 1324 C C . TYR A 1 173 ? 12.764 -13.129 0.108 1.00 94.06 173 TYR A C 1
ATOM 1326 O O . TYR A 1 173 ? 13.979 -13.305 0.061 1.00 94.06 173 TYR A O 1
ATOM 1334 N N . LEU A 1 174 ? 11.912 -14.130 0.343 1.00 96.19 174 LEU A N 1
ATOM 1335 C CA . LEU A 1 174 ? 12.312 -15.530 0.506 1.00 96.19 174 LEU A CA 1
ATOM 1336 C C . LEU A 1 174 ? 12.557 -16.251 -0.837 1.00 96.19 174 LEU A C 1
ATOM 1338 O O . LEU A 1 174 ? 12.762 -17.462 -0.855 1.00 96.19 174 LEU A O 1
ATOM 1342 N N . ASN A 1 175 ? 12.547 -15.528 -1.963 1.00 94.69 175 ASN A N 1
ATOM 1343 C CA . ASN A 1 175 ? 12.675 -16.054 -3.327 1.00 94.69 175 ASN A CA 1
ATOM 1344 C C . ASN A 1 175 ? 11.591 -17.076 -3.724 1.00 94.69 175 ASN A C 1
ATOM 1346 O O . ASN A 1 175 ? 11.829 -17.964 -4.544 1.00 94.69 175 ASN A O 1
ATOM 1350 N N . MET A 1 176 ? 10.382 -16.946 -3.171 1.00 93.81 176 MET A N 1
ATOM 1351 C CA . MET A 1 176 ? 9.233 -17.795 -3.502 1.00 93.81 176 MET A CA 1
ATOM 1352 C C . MET A 1 176 ? 8.251 -17.068 -4.435 1.00 93.81 176 MET A C 1
ATOM 1354 O O . MET A 1 176 ? 8.109 -15.852 -4.359 1.00 93.81 176 MET A O 1
ATOM 1358 N N . PHE A 1 177 ? 7.532 -17.805 -5.293 1.00 90.69 177 PHE A N 1
ATOM 1359 C CA . PHE A 1 177 ? 6.482 -17.284 -6.194 1.00 90.69 177 PHE A CA 1
ATOM 1360 C C . PHE A 1 177 ? 6.917 -16.136 -7.127 1.00 90.69 177 PHE A C 1
ATOM 1362 O O . PHE A 1 177 ? 6.214 -15.129 -7.274 1.00 90.69 177 PHE A O 1
ATOM 1369 N N . LEU A 1 178 ? 8.085 -16.283 -7.758 1.00 93.50 178 LEU A N 1
ATOM 1370 C CA . LEU A 1 178 ? 8.672 -15.289 -8.669 1.00 93.50 178 LEU A CA 1
ATOM 1371 C C . LEU A 1 178 ? 8.410 -15.586 -10.153 1.00 93.50 178 LEU A C 1
ATOM 1373 O O . LEU A 1 178 ? 8.812 -14.805 -11.019 1.00 93.50 178 LEU A O 1
ATOM 1377 N N . THR A 1 179 ? 7.734 -16.689 -10.487 1.00 95.06 179 THR A N 1
ATOM 1378 C CA . THR A 1 179 ? 7.372 -16.944 -11.884 1.00 95.06 179 THR A CA 1
ATOM 1379 C C . THR A 1 179 ? 6.178 -16.085 -12.301 1.00 95.06 179 THR A C 1
ATOM 1381 O O . THR A 1 179 ? 5.312 -15.730 -11.502 1.00 95.06 179 THR A O 1
ATOM 1384 N N . LYS A 1 180 ? 6.095 -15.747 -13.594 1.00 93.00 180 LYS A N 1
ATOM 1385 C CA . LYS A 1 180 ? 5.003 -14.927 -14.138 1.00 93.00 180 LYS A CA 1
ATOM 1386 C C . LYS A 1 180 ? 3.599 -15.431 -13.753 1.00 93.00 180 LYS A C 1
ATOM 1388 O O . LYS A 1 180 ? 2.820 -14.600 -13.296 1.00 93.00 180 LYS A O 1
ATOM 1393 N N . PRO A 1 181 ? 3.236 -16.723 -13.903 1.00 94.62 181 PRO A N 1
ATOM 1394 C CA . PRO A 1 181 ? 1.903 -17.178 -13.507 1.00 94.62 181 PRO A CA 1
ATOM 1395 C C . PRO A 1 181 ? 1.669 -17.053 -11.996 1.00 94.62 181 PRO A C 1
ATOM 1397 O O . PRO A 1 181 ? 0.616 -16.567 -11.593 1.00 94.62 181 PRO A O 1
ATOM 1400 N N . GLU A 1 182 ? 2.656 -17.399 -11.167 1.00 94.50 182 GLU A N 1
ATOM 1401 C CA . GLU A 1 182 ? 2.556 -17.316 -9.704 1.00 94.50 182 GLU A CA 1
ATOM 1402 C C . GLU A 1 182 ? 2.376 -15.879 -9.209 1.00 94.50 182 GLU A C 1
ATOM 1404 O O . GLU A 1 182 ? 1.596 -15.607 -8.299 1.00 94.50 182 GLU A O 1
ATOM 1409 N N . ILE A 1 183 ? 3.052 -14.921 -9.838 1.00 95.56 183 ILE A N 1
ATOM 1410 C CA . ILE A 1 183 ? 2.903 -13.501 -9.520 1.00 95.56 183 ILE A CA 1
ATOM 1411 C C . ILE A 1 183 ? 1.466 -13.026 -9.797 1.00 95.56 183 ILE A C 1
ATOM 1413 O O . ILE A 1 183 ? 0.932 -12.210 -9.046 1.00 95.56 183 ILE A O 1
ATOM 1417 N N . TYR A 1 184 ? 0.810 -13.514 -10.852 1.00 95.69 184 TYR A N 1
ATOM 1418 C CA . TYR A 1 184 ? -0.578 -13.132 -11.128 1.00 95.69 184 TYR A CA 1
ATOM 1419 C C . TYR A 1 184 ? -1.555 -13.835 -10.181 1.00 95.69 184 TYR A C 1
ATOM 1421 O O . TYR A 1 184 ? -2.438 -13.171 -9.640 1.00 95.69 184 TYR A O 1
ATOM 1429 N N . THR A 1 185 ? -1.376 -15.134 -9.915 1.00 95.44 185 THR A N 1
ATOM 1430 C CA . THR A 1 185 ? -2.249 -15.880 -8.990 1.00 95.44 185 THR A CA 1
ATOM 1431 C C . THR A 1 185 ? -2.176 -15.312 -7.576 1.00 95.44 185 THR A C 1
ATOM 1433 O O . THR A 1 185 ? -3.207 -14.964 -7.004 1.00 95.44 185 THR A O 1
ATOM 1436 N N . THR A 1 186 ? -0.968 -15.104 -7.045 1.00 95.81 186 THR A N 1
ATOM 1437 C CA . THR A 1 186 ? -0.761 -14.472 -5.731 1.00 95.81 186 THR A CA 1
ATOM 1438 C C . THR A 1 186 ? -1.290 -13.040 -5.683 1.00 95.81 186 THR A C 1
ATOM 1440 O O . THR A 1 186 ? -1.721 -12.585 -4.627 1.00 95.81 186 THR A O 1
ATOM 1443 N N . GLY A 1 187 ? -1.317 -12.327 -6.814 1.00 95.00 187 GLY A N 1
ATOM 1444 C CA . GLY A 1 187 ? -1.913 -10.995 -6.901 1.00 95.00 187 GLY A CA 1
ATOM 1445 C C . GLY A 1 187 ? -3.424 -10.987 -6.731 1.00 95.00 187 GLY A C 1
ATOM 1446 O O . GLY A 1 187 ? -3.929 -10.239 -5.897 1.00 95.00 187 GLY A O 1
ATOM 1447 N N . TYR A 1 188 ? -4.141 -11.841 -7.460 1.00 96.44 188 TYR A N 1
ATOM 1448 C CA . TYR A 1 188 ? -5.594 -11.948 -7.307 1.00 96.44 188 TYR A CA 1
ATOM 1449 C C . TYR A 1 188 ? -5.990 -12.463 -5.921 1.00 96.44 188 TYR A C 1
ATOM 1451 O O . TYR A 1 188 ? -6.910 -11.919 -5.312 1.00 96.44 188 TYR A O 1
ATOM 1459 N N . VAL A 1 189 ? -5.257 -13.451 -5.395 1.00 96.12 189 VAL A N 1
ATOM 1460 C CA . VAL A 1 189 ? -5.479 -13.977 -4.040 1.00 96.12 189 VAL A CA 1
ATOM 1461 C C . VAL A 1 189 ? -5.271 -12.886 -2.990 1.00 96.12 189 VAL A C 1
ATOM 1463 O O . VAL A 1 189 ? -6.124 -12.715 -2.126 1.00 96.12 189 VAL A O 1
ATOM 1466 N N . ALA A 1 190 ? -4.193 -12.101 -3.080 1.00 95.94 190 ALA A N 1
ATOM 1467 C CA . ALA A 1 190 ? -3.931 -11.024 -2.127 1.00 95.94 190 ALA A CA 1
ATOM 1468 C C . ALA A 1 190 ? -5.027 -9.944 -2.143 1.00 95.94 190 ALA A C 1
ATOM 1470 O O . ALA A 1 190 ? -5.438 -9.485 -1.080 1.00 95.94 190 ALA A O 1
ATOM 1471 N N . ILE A 1 191 ? -5.540 -9.572 -3.323 1.00 96.25 191 ILE A N 1
ATOM 1472 C CA . ILE A 1 191 ? -6.651 -8.613 -3.434 1.00 96.25 191 ILE A CA 1
ATOM 1473 C C . ILE A 1 191 ? -7.914 -9.184 -2.779 1.00 96.25 191 ILE A C 1
ATOM 1475 O O . ILE A 1 191 ? -8.512 -8.522 -1.932 1.00 96.25 191 ILE A O 1
ATOM 1479 N N . ALA A 1 192 ? -8.294 -10.420 -3.109 1.00 97.06 192 ALA A N 1
ATOM 1480 C CA . ALA A 1 192 ? -9.476 -11.056 -2.529 1.00 97.06 192 ALA A CA 1
ATOM 1481 C C . ALA A 1 192 ? -9.371 -11.166 -0.998 1.00 97.06 192 ALA A C 1
ATOM 1483 O O . ALA A 1 192 ? -10.279 -10.744 -0.285 1.00 97.06 192 ALA A O 1
ATOM 1484 N N . MET A 1 193 ? -8.232 -11.645 -0.490 1.00 96.75 193 MET A N 1
ATOM 1485 C CA . MET A 1 193 ? -7.976 -11.753 0.948 1.00 96.75 193 MET A CA 1
ATOM 1486 C C . MET A 1 193 ? -7.995 -10.393 1.644 1.00 96.75 193 MET A C 1
ATOM 1488 O O . MET A 1 193 ? -8.532 -10.288 2.742 1.00 96.75 193 MET A O 1
ATOM 1492 N N . SER A 1 194 ? -7.470 -9.340 1.009 1.00 96.88 194 SER A N 1
ATOM 1493 C CA . SER A 1 194 ? -7.513 -7.993 1.587 1.00 96.88 194 SER A CA 1
ATOM 1494 C C . SER A 1 194 ? -8.941 -7.467 1.744 1.00 96.88 194 SER A C 1
ATOM 1496 O O . SER A 1 194 ? -9.282 -6.952 2.804 1.00 96.88 194 SER A O 1
ATOM 1498 N N . LEU A 1 195 ? -9.806 -7.663 0.744 1.00 96.25 195 LEU A N 1
ATOM 1499 C CA . LEU A 1 195 ? -11.200 -7.218 0.804 1.00 96.25 195 LEU A CA 1
ATOM 1500 C C . LEU A 1 195 ? -12.015 -8.016 1.825 1.00 96.25 195 LEU A C 1
ATOM 1502 O O . LEU A 1 195 ? -12.811 -7.434 2.558 1.00 96.25 195 LEU A O 1
ATOM 1506 N N . LEU A 1 196 ? -11.788 -9.330 1.909 1.00 96.50 196 LEU A N 1
ATOM 1507 C CA . LEU A 1 196 ? -12.413 -10.182 2.922 1.00 96.50 196 LEU A CA 1
ATOM 1508 C C . LEU A 1 196 ? -11.986 -9.775 4.334 1.00 96.50 196 LEU A C 1
ATOM 1510 O O . LEU A 1 196 ? -12.833 -9.654 5.215 1.00 96.50 196 LEU A O 1
ATOM 1514 N N . LEU A 1 197 ? -10.694 -9.511 4.541 1.00 95.88 197 LEU A N 1
ATOM 1515 C CA . LEU A 1 197 ? -10.176 -9.045 5.824 1.00 95.88 197 LEU A CA 1
ATOM 1516 C C . LEU A 1 197 ? -10.739 -7.664 6.192 1.00 95.88 197 LEU A C 1
ATOM 1518 O O . LEU A 1 197 ? -11.155 -7.467 7.329 1.00 95.88 197 LEU A O 1
ATOM 1522 N N . ALA A 1 198 ? -10.817 -6.731 5.239 1.00 95.81 198 ALA A N 1
ATOM 1523 C CA . ALA A 1 198 ? -11.443 -5.425 5.454 1.00 95.81 198 ALA A CA 1
ATOM 1524 C C . ALA A 1 198 ? -12.917 -5.555 5.858 1.00 95.81 198 ALA A C 1
ATOM 1526 O O . ALA A 1 198 ? -13.358 -4.900 6.801 1.00 95.81 198 ALA A O 1
ATOM 1527 N N . ALA A 1 199 ? -13.672 -6.408 5.161 1.00 94.38 199 ALA A N 1
ATOM 1528 C CA . ALA A 1 199 ? -15.084 -6.637 5.444 1.00 94.38 199 ALA A CA 1
ATOM 1529 C C . ALA A 1 199 ? -15.279 -7.281 6.821 1.00 94.38 199 ALA A C 1
ATOM 1531 O O . ALA A 1 199 ? -16.104 -6.813 7.599 1.00 94.38 199 ALA A O 1
ATOM 1532 N N . ALA A 1 200 ? -14.480 -8.298 7.155 1.00 94.31 200 ALA A N 1
ATOM 1533 C CA . ALA A 1 200 ? -14.518 -8.934 8.466 1.00 94.31 200 ALA A CA 1
ATOM 1534 C C . ALA A 1 200 ? -14.253 -7.916 9.586 1.00 94.31 200 ALA A C 1
ATOM 1536 O O . ALA A 1 200 ? -15.039 -7.828 10.524 1.00 94.31 200 ALA A O 1
ATOM 1537 N N . LEU A 1 201 ? -13.208 -7.090 9.456 1.00 93.00 201 LEU A N 1
ATOM 1538 C CA . LEU A 1 201 ? -12.880 -6.055 10.442 1.00 93.00 201 LEU A CA 1
ATOM 1539 C C . LEU A 1 201 ? -13.966 -4.977 10.560 1.00 93.00 201 LEU A C 1
ATOM 1541 O O . LEU A 1 201 ? -14.247 -4.514 11.661 1.00 93.00 201 LEU A O 1
ATOM 1545 N N . ALA A 1 202 ? -14.598 -4.590 9.452 1.00 91.88 202 ALA A N 1
ATOM 1546 C CA . ALA A 1 202 ? -15.659 -3.585 9.460 1.00 91.88 202 ALA A CA 1
ATOM 1547 C C . ALA A 1 202 ? -16.965 -4.088 10.103 1.00 91.88 202 ALA A C 1
ATOM 1549 O O . ALA A 1 202 ? -17.704 -3.291 10.681 1.00 91.88 202 ALA A O 1
ATOM 1550 N N . LEU A 1 203 ? -17.246 -5.392 10.000 1.00 90.31 203 LEU A N 1
ATOM 1551 C CA . LEU A 1 203 ? -18.464 -6.023 10.518 1.00 90.31 203 LEU A CA 1
ATOM 1552 C C . LEU A 1 203 ? -18.360 -6.463 11.983 1.00 90.31 203 LEU A C 1
ATOM 1554 O O . LEU A 1 203 ? -19.389 -6.765 12.589 1.00 90.31 203 LEU A O 1
ATOM 1558 N N . ILE A 1 204 ? -17.157 -6.495 12.566 1.00 89.00 204 ILE A N 1
ATOM 1559 C CA . ILE A 1 204 ? -16.989 -6.755 13.999 1.00 89.00 204 ILE A CA 1
ATOM 1560 C C . ILE A 1 204 ? -17.613 -5.589 14.778 1.00 89.00 204 ILE A C 1
ATOM 1562 O O . ILE A 1 204 ? -17.038 -4.511 14.933 1.00 89.00 204 ILE A O 1
ATOM 1566 N N . SER A 1 205 ? -18.825 -5.824 15.271 1.00 75.12 205 SER A N 1
ATOM 1567 C CA . SER A 1 205 ? -19.506 -4.965 16.232 1.00 75.12 205 SER A CA 1
ATOM 1568 C C . SER A 1 205 ? -19.263 -5.531 17.622 1.00 75.12 205 SER A C 1
ATOM 1570 O O . SER A 1 205 ? -19.839 -6.550 18.000 1.00 75.12 205 SER A O 1
ATOM 1572 N N . VAL A 1 206 ? -18.393 -4.874 18.385 1.00 69.19 206 VAL A N 1
ATOM 1573 C CA . VAL A 1 206 ? -18.250 -5.151 19.815 1.00 69.19 206 VAL A CA 1
ATOM 1574 C C . VAL A 1 206 ? -19.489 -4.579 20.491 1.00 69.19 206 VAL A C 1
ATOM 1576 O O . VAL A 1 206 ? -19.650 -3.363 20.568 1.00 69.19 206 VAL A O 1
ATOM 1579 N N . LYS A 1 207 ? -20.402 -5.453 20.924 1.00 62.16 207 LYS A N 1
ATOM 1580 C CA . LYS A 1 207 ? -21.507 -5.038 21.785 1.00 62.16 207 LYS A CA 1
ATOM 1581 C C . LYS A 1 207 ? -20.894 -4.596 23.118 1.00 62.16 207 LYS A C 1
ATOM 1583 O O . LYS A 1 207 ? -20.162 -5.398 23.703 1.00 62.16 207 LYS A O 1
ATOM 1588 N N . PRO A 1 208 ? -21.128 -3.356 23.581 1.00 58.38 208 PRO A N 1
ATOM 1589 C CA . PRO A 1 208 ? -20.619 -2.946 24.876 1.00 58.38 208 PRO A CA 1
ATOM 1590 C C . PRO A 1 208 ? -21.207 -3.877 25.945 1.00 58.38 208 PRO A C 1
ATOM 1592 O O . PRO A 1 208 ? -22.387 -4.242 25.844 1.00 58.38 208 PRO A O 1
ATOM 1595 N N . PRO A 1 209 ? -20.411 -4.308 26.938 1.00 49.72 209 PRO A N 1
ATOM 1596 C CA . PRO A 1 209 ? -20.970 -4.965 28.106 1.00 49.72 209 PRO A CA 1
ATOM 1597 C C . PRO A 1 209 ? -22.029 -4.031 28.695 1.00 49.72 209 PRO A C 1
ATOM 1599 O O . PRO A 1 209 ? -21.816 -2.823 28.789 1.00 49.72 209 PRO A O 1
ATOM 1602 N N . HIS A 1 210 ? -23.198 -4.583 29.014 1.00 45.59 210 HIS A N 1
ATOM 1603 C CA . HIS A 1 210 ? -24.235 -3.844 29.714 1.00 45.59 210 HIS A CA 1
ATOM 1604 C C . HIS A 1 210 ? -23.662 -3.429 31.072 1.00 45.59 210 HIS A C 1
ATOM 1606 O O . HIS A 1 210 ? -23.625 -4.233 31.999 1.00 45.59 210 HIS A O 1
ATOM 1612 N N . THR A 1 211 ? -23.174 -2.196 31.182 1.00 49.09 211 THR A N 1
ATOM 1613 C CA . THR A 1 211 ? -23.023 -1.554 32.481 1.00 49.09 211 THR A CA 1
ATOM 1614 C C . THR A 1 211 ? -24.440 -1.264 32.939 1.00 49.09 211 THR A C 1
ATOM 1616 O O . THR A 1 211 ? -25.074 -0.315 32.478 1.00 49.09 211 THR A O 1
ATOM 1619 N N . GLU A 1 212 ? -24.976 -2.162 33.761 1.00 45.47 212 GLU A N 1
ATOM 1620 C CA . GLU A 1 212 ? -26.179 -1.893 34.535 1.00 45.47 212 GLU A CA 1
ATOM 1621 C C . GLU A 1 212 ? -25.966 -0.554 35.256 1.00 45.47 212 GLU A C 1
ATOM 1623 O O . GLU A 1 212 ? -24.897 -0.358 35.848 1.00 45.47 212 GLU A O 1
ATOM 1628 N N . PRO A 1 213 ? -26.901 0.408 35.151 1.00 48.16 213 PRO A N 1
ATOM 1629 C CA . PRO A 1 213 ? -26.805 1.636 35.917 1.00 48.16 213 PRO A CA 1
ATOM 1630 C C . PRO A 1 213 ? -26.683 1.241 37.384 1.00 48.16 213 PRO A C 1
ATOM 1632 O O . PRO A 1 213 ? -27.596 0.623 37.930 1.00 48.16 213 PRO A O 1
ATOM 1635 N N . GLN A 1 214 ? -25.554 1.573 38.013 1.00 44.47 214 GLN A N 1
ATOM 1636 C CA . GLN A 1 214 ? -25.474 1.560 39.469 1.00 44.47 214 GLN A CA 1
ATOM 1637 C C . GLN A 1 214 ? -26.693 2.351 39.966 1.00 44.47 214 GLN A C 1
ATOM 1639 O O . GLN A 1 214 ? -26.886 3.484 39.502 1.00 44.47 214 GLN A O 1
ATOM 1644 N N . PRO A 1 215 ? -27.547 1.768 40.827 1.00 45.53 215 PRO A N 1
ATOM 1645 C CA . PRO A 1 215 ? -28.670 2.488 41.386 1.00 45.53 215 PRO A CA 1
ATOM 1646 C C . PRO A 1 215 ? -28.119 3.763 42.006 1.00 45.53 215 PRO A C 1
ATOM 1648 O O . PRO A 1 215 ? -27.194 3.718 42.818 1.00 45.53 215 PRO A O 1
ATOM 1651 N N . VAL A 1 216 ? -28.659 4.900 41.581 1.00 51.34 216 VAL A N 1
ATOM 1652 C CA . VAL A 1 216 ? -28.434 6.177 42.244 1.00 51.34 216 VAL A CA 1
ATOM 1653 C C . VAL A 1 216 ? -28.871 5.973 43.691 1.00 51.34 216 VAL A C 1
ATOM 1655 O O . VAL A 1 216 ? -30.068 5.935 43.981 1.00 51.34 216 VAL A O 1
ATOM 1658 N N . LEU A 1 217 ? -27.908 5.779 44.595 1.00 51.44 217 LEU A N 1
ATOM 1659 C CA . LEU A 1 217 ? -28.166 5.887 46.018 1.00 51.44 217 LEU A CA 1
ATOM 1660 C C . LEU A 1 217 ? -28.419 7.370 46.263 1.00 51.44 217 LEU A C 1
ATOM 1662 O O . LEU A 1 217 ? -27.498 8.166 46.428 1.00 51.44 217 LEU A O 1
ATOM 1666 N N . HIS A 1 218 ? -29.692 7.746 46.198 1.00 54.22 218 HIS A N 1
ATOM 1667 C CA . HIS A 1 218 ? -30.178 8.955 46.832 1.00 54.22 218 HIS A CA 1
ATOM 1668 C C . HIS A 1 218 ? -29.961 8.802 48.346 1.00 54.22 218 HIS A C 1
ATOM 1670 O O . HIS A 1 218 ? -30.878 8.424 49.068 1.00 54.22 218 HIS A O 1
ATOM 1676 N N . ASP A 1 219 ? -28.748 9.074 48.825 1.00 44.91 219 ASP A N 1
ATOM 1677 C CA . ASP A 1 219 ? -28.533 9.503 50.205 1.00 44.91 219 ASP A CA 1
ATOM 1678 C C . ASP A 1 219 ? -28.800 11.012 50.208 1.00 44.91 219 ASP A C 1
ATOM 1680 O O . ASP A 1 219 ? -28.104 11.775 49.548 1.00 44.91 219 ASP A O 1
ATOM 1684 N N . LYS A 1 220 ? -29.963 11.487 50.653 1.00 43.66 220 LYS A N 1
ATOM 1685 C CA . LYS A 1 220 ? -30.493 11.596 52.025 1.00 43.66 220 LYS A CA 1
ATOM 1686 C C . LYS A 1 220 ? -30.565 13.111 52.288 1.00 43.66 220 LYS A C 1
ATOM 1688 O O . LYS A 1 220 ? -29.573 13.793 52.050 1.00 43.66 220 LYS A O 1
ATOM 1693 N N . PRO A 1 221 ? -31.723 13.678 52.668 1.00 45.41 221 PRO A N 1
ATOM 1694 C CA . PRO A 1 221 ? -31.856 15.125 52.825 1.00 45.41 221 PRO A CA 1
ATOM 1695 C C . PRO A 1 221 ? -30.841 15.642 53.850 1.00 45.41 221 PRO A C 1
ATOM 1697 O O . PRO A 1 221 ? -30.689 15.039 54.914 1.00 45.41 221 PRO A O 1
ATOM 1700 N N . GLU A 1 222 ? -30.152 16.735 53.506 1.00 47.25 222 GLU A N 1
ATOM 1701 C CA . GLU A 1 222 ? -29.194 17.419 54.379 1.00 47.25 222 GLU A CA 1
ATOM 1702 C C . GLU A 1 222 ? -29.788 17.617 55.786 1.00 47.25 222 GLU A C 1
ATOM 1704 O O . GLU A 1 222 ? -30.939 18.061 55.912 1.00 47.25 222 GLU A O 1
ATOM 1709 N N . PRO A 1 223 ? -29.045 17.312 56.866 1.00 43.12 223 PRO A N 1
ATOM 1710 C CA . PRO A 1 223 ? -29.469 17.706 58.195 1.00 43.12 223 PRO A CA 1
ATOM 1711 C C . PRO A 1 223 ? -29.439 19.234 58.272 1.00 43.12 223 PRO A C 1
ATOM 1713 O O . PRO A 1 223 ? -28.394 19.864 58.128 1.00 43.12 223 PRO A O 1
ATOM 1716 N N . LYS A 1 224 ? -30.612 19.832 58.493 1.00 44.34 224 LYS A N 1
ATOM 1717 C CA . LYS A 1 224 ? -30.748 21.249 58.837 1.00 44.34 224 LYS A CA 1
ATOM 1718 C C . LYS A 1 224 ? -29.874 21.530 60.059 1.00 44.34 224 LYS A C 1
ATOM 1720 O O . LYS A 1 224 ? -30.187 21.048 61.147 1.00 44.34 224 LYS A O 1
ATOM 1725 N N . CYS A 1 225 ? -28.814 22.315 59.896 1.00 33.19 225 CYS A N 1
ATOM 1726 C CA . CYS A 1 225 ? -28.143 22.913 61.042 1.00 33.19 225 CYS A CA 1
ATOM 1727 C C . CYS A 1 225 ? -29.160 23.790 61.794 1.00 33.19 225 CYS A C 1
ATOM 1729 O O . CYS A 1 225 ? -29.872 24.567 61.145 1.00 33.19 225 CYS A O 1
ATOM 1731 N N . PRO A 1 226 ? -29.263 23.691 63.130 1.00 41.66 226 PRO A N 1
ATOM 1732 C CA . PRO A 1 226 ? -30.012 24.665 63.902 1.00 41.66 226 PRO A CA 1
ATOM 1733 C C . PRO A 1 226 ? -29.330 26.024 63.752 1.00 41.66 226 PRO A C 1
ATOM 1735 O O . PRO A 1 226 ? -28.135 26.162 64.010 1.00 41.66 226 PRO A O 1
ATOM 1738 N N . VAL A 1 227 ? -30.096 27.023 63.326 1.00 45.31 227 VAL A N 1
ATOM 1739 C CA . VAL A 1 227 ? -29.724 28.423 63.513 1.00 45.31 227 VAL A CA 1
ATOM 1740 C C . VAL A 1 227 ? -29.753 28.655 65.021 1.00 45.31 227 VAL A C 1
ATOM 1742 O O . VAL A 1 227 ? -30.821 28.580 65.625 1.00 45.31 227 VAL A O 1
ATOM 1745 N N . VAL A 1 228 ? -28.588 28.860 65.633 1.00 40.56 228 VAL A N 1
ATOM 1746 C CA . VAL A 1 228 ? -28.506 29.408 66.989 1.00 40.56 228 VAL A CA 1
ATOM 1747 C C . VAL A 1 228 ? -28.188 30.888 66.839 1.00 40.56 228 VAL A C 1
ATOM 1749 O O . VAL A 1 228 ? -27.148 31.267 66.303 1.00 40.56 228 VAL A O 1
ATOM 1752 N N . GLU A 1 229 ? -29.159 31.692 67.243 1.00 45.97 229 GLU A N 1
ATOM 1753 C CA . GLU A 1 229 ? -29.148 33.146 67.298 1.00 45.97 229 GLU A CA 1
ATOM 1754 C C . GLU A 1 229 ? -28.608 33.581 68.680 1.00 45.97 229 GLU A C 1
ATOM 1756 O O . GLU A 1 229 ? -29.063 33.059 69.695 1.00 45.97 229 GLU A O 1
ATOM 1761 N N . GLU A 1 230 ? -27.635 34.508 68.653 1.00 44.31 230 GLU A N 1
AT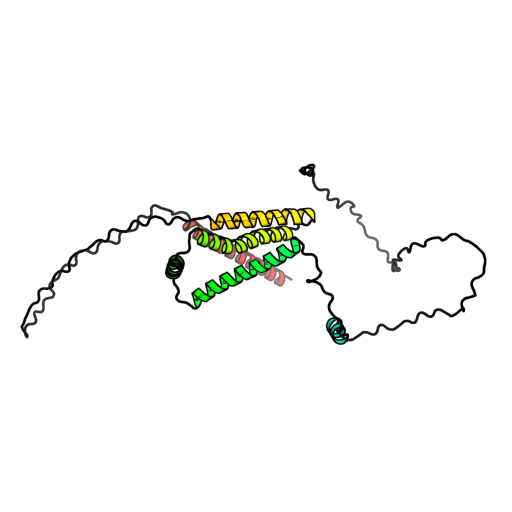OM 1762 C CA . GLU A 1 230 ? -27.162 35.455 69.697 1.00 44.31 230 GLU A CA 1
ATOM 1763 C C . GLU A 1 230 ? -26.447 34.925 70.973 1.00 44.31 230 GLU A C 1
ATOM 1765 O O . GLU A 1 230 ? -27.040 34.251 71.808 1.00 44.31 230 GLU A O 1
ATOM 1770 N N . ASP A 1 231 ? -25.159 35.281 71.157 1.00 41.97 231 ASP A N 1
ATOM 1771 C CA . ASP A 1 231 ? -24.685 36.302 72.132 1.00 41.97 231 ASP A CA 1
ATOM 1772 C C . ASP A 1 231 ? -23.130 36.403 72.150 1.00 41.97 231 ASP A C 1
ATOM 1774 O O . ASP A 1 231 ? -22.437 35.379 72.100 1.00 41.97 231 ASP A O 1
ATOM 1778 N N . PRO A 1 232 ? -22.519 37.606 72.229 1.00 48.81 232 PRO A N 1
ATOM 1779 C CA . PRO A 1 232 ? -21.072 37.766 72.327 1.00 48.81 232 PRO A CA 1
ATOM 1780 C C . PRO A 1 232 ? -20.633 37.670 73.794 1.00 48.81 232 PRO A C 1
ATOM 1782 O O . PRO A 1 232 ? -21.187 38.346 74.654 1.00 48.81 232 PRO A O 1
ATOM 1785 N N . CYS A 1 233 ? -19.551 36.932 74.052 1.00 45.56 233 CYS A N 1
ATOM 1786 C CA . CYS A 1 233 ? -18.900 36.730 75.360 1.00 45.56 233 CYS A CA 1
ATOM 1787 C C . CYS A 1 233 ? -19.346 35.481 76.139 1.00 45.56 233 CYS A C 1
ATOM 1789 O O . CYS A 1 233 ? -19.840 35.587 77.256 1.00 45.56 233 CYS A O 1
ATOM 1791 N N . ASN A 1 234 ? -19.037 34.284 75.636 1.00 40.50 234 ASN A N 1
ATOM 1792 C CA . ASN A 1 234 ? -18.506 33.239 76.515 1.00 40.50 234 ASN A CA 1
ATOM 1793 C C . ASN A 1 234 ? -17.742 32.192 75.698 1.00 40.50 234 ASN A C 1
ATOM 1795 O O . ASN A 1 234 ? -18.268 31.666 74.723 1.00 40.50 234 ASN A O 1
ATOM 1799 N N . VAL A 1 235 ? -16.502 31.909 76.088 1.00 49.75 235 VAL A N 1
ATOM 1800 C CA . VAL A 1 235 ? -15.680 30.837 75.513 1.00 49.75 235 VAL A CA 1
ATOM 1801 C C . VAL A 1 235 ? -15.672 29.698 76.528 1.00 49.75 235 VAL A C 1
ATOM 1803 O O . VAL A 1 235 ? -15.110 29.883 77.607 1.00 49.75 235 VAL A O 1
ATOM 1806 N N . PRO A 1 236 ? -16.271 28.534 76.234 1.00 41.28 236 PRO A N 1
ATOM 1807 C CA . PRO A 1 236 ? -15.993 27.323 76.984 1.00 41.28 236 PRO A CA 1
ATOM 1808 C C . PRO A 1 236 ? -14.863 26.563 76.286 1.00 41.28 236 PRO A C 1
ATOM 1810 O O . PRO A 1 236 ? -15.029 26.031 75.189 1.00 41.28 236 PRO A O 1
ATOM 1813 N N . ASP A 1 237 ? -13.706 26.516 76.942 1.00 43.03 237 ASP A N 1
ATOM 1814 C CA . ASP A 1 237 ? -12.641 25.564 76.646 1.00 43.03 237 ASP A CA 1
ATOM 1815 C C . ASP A 1 237 ? -13.134 24.165 77.028 1.00 43.03 237 ASP A C 1
ATOM 1817 O O . ASP A 1 237 ? -13.152 23.814 78.205 1.00 43.03 237 ASP A O 1
ATOM 1821 N N . THR A 1 238 ? -13.604 23.373 76.068 1.00 38.41 238 THR A N 1
ATOM 1822 C CA . THR A 1 238 ? -13.782 21.918 76.225 1.00 38.41 238 THR A CA 1
ATOM 1823 C C . THR A 1 238 ? -13.983 21.291 74.850 1.00 38.41 238 THR A C 1
ATOM 1825 O O . THR A 1 238 ? -15.016 21.450 74.206 1.00 38.41 238 THR A O 1
ATOM 1828 N N . TYR A 1 239 ? -12.950 20.598 74.377 1.00 41.12 239 TYR A N 1
ATOM 1829 C CA . TYR A 1 239 ? -13.022 19.731 73.207 1.00 41.12 239 TYR A CA 1
ATOM 1830 C C . TYR A 1 239 ? -13.621 18.399 73.664 1.00 41.12 239 TYR A C 1
ATOM 1832 O O . TYR A 1 239 ? -12.879 17.463 73.946 1.00 41.12 239 TYR A O 1
ATOM 1840 N N . ASP A 1 240 ? -14.945 18.328 73.791 1.00 35.97 240 ASP A N 1
ATOM 1841 C CA . ASP A 1 240 ? -15.618 17.046 73.996 1.00 35.97 240 ASP A CA 1
ATOM 1842 C C . ASP A 1 240 ? -15.865 16.377 72.637 1.00 35.97 240 ASP A C 1
ATOM 1844 O O . ASP A 1 240 ? -16.728 16.753 71.842 1.00 35.97 240 ASP A O 1
ATOM 1848 N N . GLU A 1 241 ? -14.982 15.418 72.378 1.00 43.62 241 GLU A N 1
ATOM 1849 C CA . GLU A 1 241 ? -15.077 14.239 71.523 1.00 43.62 241 GLU A CA 1
ATOM 1850 C C . GLU A 1 241 ? -16.466 13.977 70.898 1.00 43.62 241 GLU A C 1
ATOM 1852 O O . GLU A 1 241 ? -17.366 13.405 71.512 1.00 43.62 241 GLU A O 1
ATOM 1857 N N . CYS A 1 242 ? -16.627 14.323 69.619 1.00 31.33 242 CYS A N 1
ATOM 1858 C CA . CYS A 1 242 ? -17.590 13.627 68.770 1.00 31.33 242 CYS A CA 1
ATOM 1859 C C . CYS A 1 242 ? -16.878 12.397 68.200 1.00 31.33 242 CYS A C 1
ATOM 1861 O O . CYS A 1 242 ? -16.004 12.539 67.345 1.00 31.33 242 CYS A O 1
ATOM 1863 N N . GLU A 1 243 ? -17.229 11.204 68.687 1.00 42.12 243 GLU A N 1
ATOM 1864 C CA . GLU A 1 243 ? -16.794 9.937 68.097 1.00 42.12 243 GLU A CA 1
ATOM 1865 C C . GLU A 1 243 ? -17.095 9.932 66.590 1.00 42.12 243 GLU A C 1
ATOM 1867 O O . GLU A 1 243 ? -18.246 10.003 66.152 1.00 42.12 243 GLU A O 1
ATOM 1872 N N . GLU A 1 244 ? -16.037 9.853 65.784 1.00 43.47 244 GLU A N 1
ATOM 1873 C CA . GLU A 1 244 ? -16.128 9.645 64.345 1.00 43.47 244 GLU A CA 1
ATOM 1874 C C . GLU A 1 244 ? -16.716 8.244 64.099 1.00 43.47 244 GLU A C 1
ATOM 1876 O O . GLU A 1 244 ? -16.157 7.259 64.595 1.00 43.47 244 GLU A O 1
ATOM 1881 N N . PRO A 1 245 ? -17.835 8.090 63.364 1.00 41.62 245 PRO A N 1
ATOM 1882 C CA . PRO A 1 245 ? -18.322 6.763 63.025 1.00 41.62 245 PRO A CA 1
ATOM 1883 C C . PRO A 1 245 ? -17.235 6.044 62.224 1.00 41.62 245 PRO A C 1
ATOM 1885 O O . PRO A 1 245 ? -16.748 6.561 61.218 1.00 41.62 245 PRO A O 1
ATOM 1888 N N . ALA A 1 246 ? -16.848 4.861 62.709 1.00 45.78 246 ALA A N 1
ATOM 1889 C CA . ALA A 1 246 ? -15.777 4.041 62.160 1.00 45.78 246 ALA A CA 1
ATOM 1890 C C . ALA A 1 246 ? -15.796 4.035 60.624 1.00 45.78 246 ALA A C 1
ATOM 1892 O O . ALA A 1 246 ? -16.763 3.596 59.994 1.00 45.78 246 ALA A O 1
ATOM 1893 N N . ARG A 1 247 ? -14.706 4.528 60.028 1.00 47.12 247 ARG A N 1
ATOM 1894 C CA . ARG A 1 247 ? -14.446 4.456 58.589 1.00 47.12 247 ARG A CA 1
ATOM 1895 C C . ARG A 1 247 ? -14.653 3.003 58.135 1.00 47.12 247 ARG A C 1
ATOM 1897 O O . ARG A 1 247 ? -13.961 2.131 58.659 1.00 47.12 247 ARG A O 1
ATOM 1904 N N . PRO A 1 248 ? -15.551 2.708 57.180 1.00 46.38 248 PRO A N 1
ATOM 1905 C CA . PRO A 1 248 ? -15.654 1.358 56.651 1.00 46.38 248 PRO A CA 1
ATOM 1906 C C . PRO A 1 248 ? -14.326 0.991 55.983 1.00 46.38 248 PRO A C 1
ATOM 1908 O O . PRO A 1 248 ? -13.786 1.762 55.182 1.00 46.38 248 PRO A O 1
ATOM 1911 N N . ASP A 1 249 ? -13.789 -0.173 56.351 1.00 48.81 249 ASP A N 1
ATOM 1912 C CA . ASP A 1 249 ? -12.582 -0.733 55.751 1.00 48.81 249 ASP A CA 1
ATOM 1913 C C . ASP A 1 249 ? -12.696 -0.722 54.217 1.00 48.81 249 ASP A C 1
ATOM 1915 O O . ASP A 1 249 ? -13.769 -1.012 53.675 1.00 48.81 249 ASP A O 1
ATOM 1919 N N . PRO A 1 250 ? -11.613 -0.417 53.478 1.00 44.97 250 PRO A N 1
ATOM 1920 C CA . PRO A 1 250 ? -11.650 -0.482 52.028 1.00 44.97 250 PRO A CA 1
ATOM 1921 C C . PRO A 1 250 ? -11.977 -1.916 51.603 1.00 44.97 250 PRO A C 1
ATOM 1923 O O . PRO A 1 250 ? -11.188 -2.844 51.803 1.00 44.97 250 PRO A O 1
ATOM 1926 N N . VAL A 1 251 ? -13.157 -2.088 51.003 1.00 43.56 251 VAL A N 1
ATOM 1927 C CA . VAL A 1 251 ? -13.590 -3.339 50.384 1.00 43.56 251 VAL A CA 1
ATOM 1928 C C . VAL A 1 251 ? -12.561 -3.709 49.320 1.00 43.56 251 VAL A C 1
ATOM 1930 O O . VAL A 1 251 ? -12.465 -3.094 48.259 1.00 43.56 251 VAL A O 1
ATOM 1933 N N . ARG A 1 252 ? -11.749 -4.718 49.640 1.00 47.25 252 ARG A N 1
ATOM 1934 C CA . ARG A 1 252 ? -10.823 -5.364 48.713 1.00 47.25 252 ARG A CA 1
ATOM 1935 C C . ARG A 1 252 ? -11.646 -5.900 47.535 1.00 47.25 252 ARG A C 1
ATOM 1937 O O . ARG A 1 252 ? -12.554 -6.694 47.786 1.00 47.25 252 ARG A O 1
ATOM 1944 N N . PRO A 1 253 ? -11.352 -5.529 46.277 1.00 41.12 253 PRO A N 1
ATOM 1945 C CA . PRO A 1 253 ? -12.036 -6.136 45.151 1.00 41.12 253 PRO A CA 1
ATOM 1946 C C . PRO A 1 253 ? -11.765 -7.642 45.163 1.00 41.12 253 PRO A C 1
ATOM 1948 O O . PRO A 1 253 ? -10.619 -8.088 45.273 1.00 41.12 253 PRO A O 1
ATOM 1951 N N . ASP A 1 254 ? -12.853 -8.403 45.087 1.00 40.12 254 ASP A N 1
ATOM 1952 C CA . ASP A 1 254 ? -12.869 -9.803 44.692 1.00 40.12 254 ASP A CA 1
ATOM 1953 C C . ASP A 1 254 ? -11.931 -9.979 43.491 1.00 40.12 254 ASP A C 1
ATOM 1955 O O . ASP A 1 254 ? -12.162 -9.469 42.395 1.00 40.12 254 ASP A O 1
ATOM 1959 N N . GLN A 1 255 ? -10.838 -10.691 43.738 1.00 44.66 255 GLN A N 1
ATOM 1960 C CA . GLN A 1 255 ? -9.841 -11.037 42.746 1.00 44.66 255 GLN A CA 1
ATOM 1961 C C . GLN A 1 255 ? -9.984 -12.512 42.366 1.00 44.66 255 GLN A C 1
ATOM 1963 O O . GLN A 1 255 ? -9.038 -13.292 42.450 1.00 44.66 255 GLN A O 1
ATOM 1968 N N . LYS A 1 256 ? -11.185 -12.927 41.962 1.00 42.91 256 LYS A N 1
ATOM 1969 C CA . LYS A 1 256 ? -11.439 -14.233 41.347 1.00 42.91 256 LYS A CA 1
ATOM 1970 C C . LYS A 1 256 ? -11.748 -14.058 39.868 1.00 42.91 256 LYS A C 1
ATOM 1972 O O . LYS A 1 256 ? -12.848 -14.300 39.389 1.00 42.91 256 LYS A O 1
ATOM 1977 N N . GLY A 1 257 ? -10.717 -13.681 39.123 1.00 44.06 257 GLY A N 1
ATOM 1978 C CA . GLY A 1 257 ? -10.755 -13.690 37.669 1.00 44.06 257 GLY A CA 1
ATOM 1979 C C . GLY A 1 257 ? -9.456 -13.174 37.076 1.00 44.06 257 GLY A C 1
ATOM 1980 O O . GLY A 1 257 ? -9.218 -11.975 37.069 1.00 44.06 257 GLY A O 1
ATOM 1981 N N . LEU A 1 258 ? -8.653 -14.088 36.524 1.00 43.50 258 LEU A N 1
ATOM 1982 C CA . LEU A 1 258 ? -7.531 -13.804 35.619 1.00 43.50 258 LEU A CA 1
ATOM 1983 C C . LEU A 1 258 ? -6.157 -13.456 36.236 1.00 43.50 258 LEU A C 1
ATOM 1985 O O . LEU A 1 258 ? -5.432 -12.603 35.734 1.00 43.50 258 LEU A O 1
ATOM 1989 N N . TYR A 1 259 ? -5.704 -14.232 37.225 1.00 42.19 259 TYR A N 1
ATOM 1990 C CA . TYR A 1 259 ? -4.262 -14.436 37.434 1.00 42.19 259 TYR A CA 1
ATOM 1991 C C . TYR A 1 259 ? -3.729 -15.530 36.507 1.00 42.19 259 TYR A C 1
ATOM 1993 O O . TYR A 1 259 ? -3.417 -16.643 36.922 1.00 42.19 259 TYR A O 1
ATOM 2001 N N . LEU A 1 260 ? -3.574 -15.194 35.233 1.00 51.38 260 LEU A N 1
ATOM 2002 C CA . LEU A 1 260 ? -2.542 -15.811 34.415 1.00 51.38 260 LEU A CA 1
ATOM 2003 C C . LEU A 1 260 ? -1.681 -14.683 33.852 1.00 51.38 260 LEU A C 1
ATOM 2005 O O . LEU A 1 260 ? -2.172 -13.792 33.170 1.00 51.38 260 LEU A O 1
ATOM 2009 N N . ASN A 1 261 ? -0.378 -14.789 34.118 1.00 52.47 261 ASN A N 1
ATOM 2010 C CA . ASN A 1 261 ? 0.711 -14.139 33.385 1.00 52.47 261 ASN A CA 1
ATOM 2011 C C . ASN A 1 261 ? 1.291 -12.776 33.820 1.00 52.47 261 ASN A C 1
ATOM 2013 O O . ASN A 1 261 ? 1.866 -12.081 32.992 1.00 52.47 261 ASN A O 1
ATOM 2017 N N . VAL A 1 262 ? 1.322 -12.441 35.116 1.00 49.62 262 VAL A N 1
ATOM 2018 C CA . VAL A 1 262 ? 2.290 -11.421 35.612 1.00 49.62 262 VAL A CA 1
ATOM 2019 C C . VAL A 1 262 ? 3.563 -12.071 36.184 1.00 49.62 262 VAL A C 1
ATOM 2021 O O . VAL A 1 262 ? 4.668 -11.561 36.016 1.00 49.62 262 VAL A O 1
ATOM 2024 N N . GLY A 1 263 ? 3.452 -13.276 36.759 1.00 46.00 263 GLY A N 1
ATOM 2025 C CA . GLY A 1 263 ? 4.606 -14.020 37.287 1.00 46.00 263 GLY A CA 1
ATOM 2026 C C . GLY A 1 263 ? 5.585 -14.537 36.221 1.00 46.00 263 GLY A C 1
ATOM 2027 O O . GLY A 1 263 ? 6.766 -14.717 36.516 1.00 46.00 263 GLY A O 1
ATOM 2028 N N . SER A 1 264 ? 5.130 -14.750 34.980 1.00 51.88 264 SER A N 1
ATOM 2029 C CA . SER A 1 264 ? 5.993 -15.261 33.904 1.00 51.88 264 SER A CA 1
ATOM 2030 C C . SER A 1 264 ? 6.837 -14.165 33.253 1.00 51.88 264 SER A C 1
ATOM 2032 O O . SER A 1 264 ? 7.974 -14.433 32.881 1.00 51.88 264 SER A O 1
ATOM 2034 N N . PHE A 1 265 ? 6.348 -12.921 33.185 1.00 51.44 265 PHE A N 1
ATOM 2035 C CA . PHE A 1 265 ? 7.132 -11.795 32.661 1.00 51.44 265 PHE A CA 1
ATOM 2036 C C . PHE A 1 265 ? 8.326 -11.464 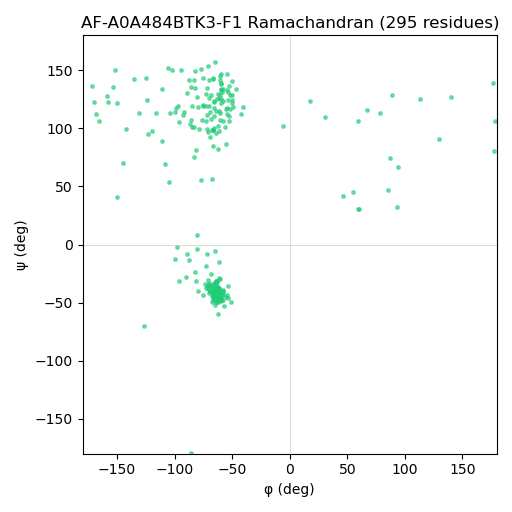33.563 1.00 51.44 265 PHE A C 1
ATOM 2038 O O . PHE A 1 265 ? 9.447 -11.347 33.072 1.00 51.44 265 PHE A O 1
ATOM 2045 N N . ASN A 1 266 ? 8.128 -11.439 34.886 1.00 55.50 266 ASN A N 1
ATOM 2046 C CA . ASN A 1 266 ? 9.226 -11.194 35.828 1.00 55.50 266 ASN A CA 1
ATOM 2047 C C . ASN A 1 266 ? 10.277 -12.320 35.819 1.00 55.50 266 ASN A C 1
ATOM 2049 O O . ASN A 1 266 ? 11.469 -12.045 35.943 1.00 55.50 266 ASN A O 1
ATOM 2053 N N . ARG A 1 267 ? 9.875 -13.584 35.601 1.00 57.69 267 ARG A N 1
ATOM 2054 C CA . ARG A 1 267 ? 10.823 -14.708 35.457 1.00 57.69 267 ARG A CA 1
ATOM 2055 C C . ARG A 1 267 ? 11.578 -14.692 34.127 1.00 57.69 267 ARG A C 1
ATOM 2057 O O . ARG A 1 267 ? 12.761 -15.019 34.118 1.00 57.69 267 ARG A O 1
ATOM 2064 N N . VAL A 1 268 ? 10.935 -14.299 33.024 1.00 65.12 268 VAL A N 1
ATOM 2065 C CA . VAL A 1 268 ? 11.594 -14.184 31.710 1.00 65.12 268 VAL A CA 1
ATOM 2066 C C . VAL A 1 268 ? 12.590 -13.022 31.698 1.00 65.12 268 VAL A C 1
ATOM 2068 O O . VAL A 1 268 ? 13.705 -13.199 31.211 1.00 65.12 268 VAL A O 1
ATOM 2071 N N . SER A 1 269 ? 12.259 -11.879 32.310 1.00 69.75 269 SER A N 1
ATOM 2072 C CA . SER A 1 269 ? 13.215 -10.774 32.476 1.00 69.75 269 SER A CA 1
ATOM 2073 C C . SER A 1 269 ? 14.417 -11.158 33.345 1.00 69.75 269 SER A C 1
ATOM 2075 O O . SER A 1 269 ? 15.547 -10.850 32.971 1.00 69.75 269 SER A O 1
ATOM 2077 N N . ALA A 1 270 ? 14.208 -11.882 34.450 1.00 71.75 270 ALA A N 1
ATOM 2078 C CA . ALA A 1 270 ? 15.304 -12.339 35.309 1.00 71.75 270 ALA A CA 1
ATOM 2079 C C . ALA A 1 270 ? 16.211 -13.373 34.612 1.00 71.75 270 ALA A C 1
ATOM 2081 O O . ALA A 1 270 ? 17.436 -13.288 34.707 1.00 71.75 270 ALA A O 1
ATOM 2082 N N . LEU A 1 271 ? 15.632 -14.314 33.854 1.00 76.00 271 LEU A N 1
ATOM 2083 C CA . LEU A 1 271 ? 16.398 -15.270 33.045 1.00 76.00 271 LEU A CA 1
ATOM 2084 C C . LEU A 1 271 ? 17.210 -14.572 31.949 1.00 76.00 271 LEU A C 1
ATOM 2086 O O . LEU A 1 271 ? 18.364 -14.929 31.725 1.00 76.00 271 LEU A O 1
ATOM 2090 N N . HIS A 1 272 ? 16.643 -13.549 31.305 1.00 79.06 272 HIS A N 1
ATOM 2091 C CA . HIS A 1 272 ? 17.347 -12.794 30.273 1.00 79.06 272 HIS A CA 1
ATOM 2092 C C . HIS A 1 272 ? 18.529 -11.994 30.843 1.00 79.06 272 HIS A C 1
ATOM 2094 O O . HIS A 1 272 ? 19.605 -11.980 30.246 1.00 79.06 272 HIS A O 1
ATOM 2100 N N . GLN A 1 273 ? 18.371 -11.391 32.026 1.00 79.75 273 GLN A N 1
ATOM 2101 C CA . GLN A 1 273 ? 19.463 -10.696 32.719 1.00 79.75 273 GLN A CA 1
ATOM 2102 C C . GLN A 1 273 ? 20.581 -11.655 33.146 1.00 79.75 273 GLN A C 1
ATOM 2104 O O . GLN A 1 273 ? 21.759 -11.353 32.956 1.00 79.75 273 GLN A O 1
ATOM 2109 N N . HIS A 1 274 ? 20.227 -12.837 33.656 1.00 83.44 274 HIS A N 1
ATOM 2110 C CA . HIS A 1 274 ? 21.209 -13.851 34.037 1.00 83.44 274 HIS A CA 1
ATOM 2111 C C . HIS A 1 274 ? 21.980 -14.387 32.820 1.00 83.44 274 HIS A C 1
ATOM 2113 O O . HIS A 1 274 ? 23.194 -14.583 32.878 1.00 83.44 274 HIS A O 1
ATOM 2119 N N . GLN A 1 275 ? 21.299 -14.571 31.685 1.00 87.06 275 GLN A N 1
ATOM 2120 C CA . GLN A 1 275 ? 21.933 -15.002 30.439 1.00 87.06 275 GLN A CA 1
ATOM 2121 C C . GLN A 1 275 ? 22.873 -13.928 29.865 1.00 87.06 275 GLN A C 1
ATOM 2123 O O . GLN A 1 275 ? 23.960 -14.261 29.394 1.00 87.06 275 GLN A O 1
ATOM 2128 N N . GLN A 1 276 ? 22.509 -12.644 29.955 1.00 87.12 276 GLN A N 1
ATOM 2129 C CA . GLN A 1 276 ? 23.396 -11.542 29.559 1.00 87.12 276 GLN A CA 1
ATOM 2130 C C . GLN A 1 276 ? 24.647 -11.454 30.443 1.00 87.12 276 GLN A C 1
ATOM 2132 O O . GLN A 1 276 ? 25.746 -11.274 29.919 1.00 87.12 276 GLN A O 1
ATOM 2137 N N . GLN A 1 277 ? 24.517 -11.635 31.761 1.00 91.00 277 GLN A N 1
ATOM 2138 C CA . GLN A 1 277 ? 25.675 -11.646 32.661 1.00 91.00 277 GLN A CA 1
ATOM 2139 C C . GLN A 1 277 ? 26.634 -12.804 32.362 1.00 91.00 277 GLN A C 1
ATOM 2141 O O . GLN A 1 277 ? 27.847 -12.602 32.345 1.00 91.00 277 GLN A O 1
ATOM 2146 N N . GLN A 1 278 ? 26.115 -13.998 32.059 1.00 91.00 278 GLN A N 1
ATOM 2147 C CA . GLN A 1 278 ? 26.958 -15.137 31.680 1.00 91.00 278 GLN A CA 1
ATOM 2148 C C . GLN A 1 278 ? 27.728 -14.889 30.376 1.00 91.00 278 GLN A C 1
ATOM 2150 O O . GLN A 1 278 ? 28.907 -15.230 30.290 1.00 91.00 278 GLN A O 1
ATOM 2155 N N . GLN A 1 279 ? 27.101 -14.253 29.382 1.00 90.38 279 GLN A N 1
ATOM 2156 C CA . GLN A 1 279 ? 27.778 -13.901 28.129 1.00 90.38 279 GLN A CA 1
ATOM 2157 C C . GLN A 1 279 ? 28.889 -12.866 28.343 1.00 90.38 279 GLN A C 1
ATOM 2159 O O 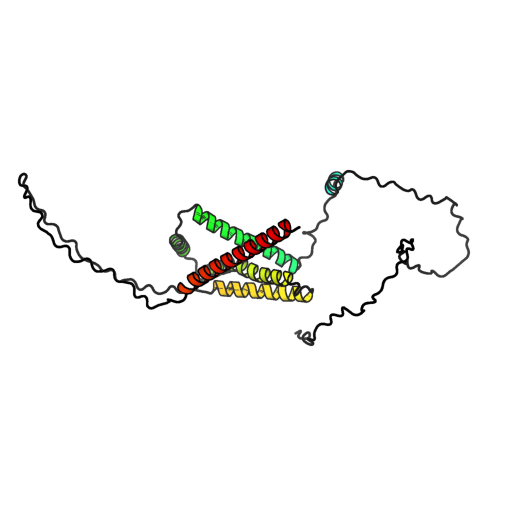. GLN A 1 279 ? 29.969 -13.001 27.773 1.00 90.38 279 GLN A O 1
ATOM 2164 N N . GLN A 1 280 ? 28.662 -11.868 29.202 1.00 92.56 280 GLN A N 1
ATOM 2165 C CA . GLN A 1 280 ? 29.684 -10.871 29.535 1.00 92.56 280 GLN A CA 1
ATOM 2166 C C . GLN A 1 280 ? 30.879 -11.492 30.270 1.00 92.56 280 GLN A C 1
ATOM 2168 O O . GLN A 1 280 ? 32.023 -11.161 29.966 1.00 92.56 280 GLN A O 1
ATOM 2173 N N . GLN A 1 281 ? 30.634 -12.432 31.189 1.00 93.69 281 GLN A N 1
ATOM 2174 C CA . GLN A 1 281 ? 31.708 -13.147 31.885 1.00 93.69 281 GLN A CA 1
ATOM 2175 C C . GLN A 1 281 ? 32.534 -14.022 30.934 1.00 93.69 281 GLN A C 1
ATOM 2177 O O . GLN A 1 281 ? 33.758 -14.046 31.044 1.00 93.69 281 GLN A O 1
ATOM 2182 N N . GLN A 1 282 ? 31.897 -14.698 29.971 1.00 92.88 282 GLN A N 1
ATOM 2183 C CA . GLN A 1 282 ? 32.616 -15.484 28.962 1.00 92.88 282 GLN A CA 1
ATOM 2184 C C . GLN A 1 282 ? 33.509 -14.603 28.082 1.00 92.88 282 GLN A C 1
ATOM 2186 O O . GLN A 1 282 ? 34.674 -14.935 27.882 1.00 92.88 282 GLN A O 1
ATOM 2191 N N . GLN A 1 283 ? 33.010 -13.448 27.634 1.00 92.44 283 GLN A N 1
ATOM 2192 C CA . GLN A 1 283 ? 33.805 -12.507 26.837 1.00 92.44 283 GLN A CA 1
ATOM 2193 C C . GLN A 1 283 ? 34.997 -11.941 27.619 1.00 92.44 283 GLN A C 1
ATOM 2195 O O . GLN A 1 283 ? 36.085 -11.805 27.064 1.00 92.44 283 GLN A O 1
ATOM 2200 N N . GLN A 1 284 ? 34.827 -11.648 28.912 1.00 93.50 284 GLN A N 1
ATOM 2201 C CA . GLN A 1 284 ? 35.936 -11.203 29.762 1.00 93.50 284 GLN A CA 1
ATOM 2202 C C . GLN A 1 284 ? 37.000 -12.291 29.937 1.00 93.50 284 GLN A C 1
ATOM 2204 O O . GLN A 1 284 ? 38.189 -11.999 29.838 1.00 93.50 284 GLN A O 1
ATOM 2209 N N . GLN A 1 285 ? 36.592 -13.547 30.143 1.00 93.50 285 GLN A N 1
ATOM 2210 C CA . GLN A 1 285 ? 37.533 -14.664 30.260 1.00 93.50 285 GLN A CA 1
ATOM 2211 C C . GLN A 1 285 ? 38.298 -14.919 28.959 1.00 93.50 285 GLN A C 1
ATOM 2213 O O . GLN A 1 285 ? 39.489 -15.227 29.005 1.00 93.50 285 GLN A O 1
ATOM 2218 N N . GLU A 1 286 ? 37.640 -14.773 27.809 1.00 92.62 286 GLU A N 1
ATOM 2219 C CA . GLU A 1 286 ? 38.267 -14.924 26.495 1.00 92.62 286 GLU A CA 1
ATOM 2220 C C . GLU A 1 286 ? 39.299 -13.814 26.246 1.00 92.62 286 GLU A C 1
ATOM 2222 O O . GLU A 1 286 ? 40.449 -14.111 25.925 1.00 92.62 286 GLU A O 1
ATOM 2227 N N . GLN A 1 287 ? 38.958 -12.554 26.544 1.00 92.12 287 GLN A N 1
ATOM 2228 C CA . GLN A 1 287 ? 39.907 -11.436 26.469 1.00 92.12 287 GLN A CA 1
ATOM 2229 C C . GLN A 1 287 ? 41.098 -11.606 27.422 1.00 92.12 287 GLN A C 1
ATOM 2231 O O . GLN A 1 287 ? 42.237 -11.304 27.062 1.00 92.12 287 GLN A O 1
ATOM 2236 N N . GLU A 1 288 ? 40.875 -12.119 28.632 1.00 92.94 288 GLU A N 1
ATOM 2237 C CA . GLU A 1 288 ? 41.954 -12.382 29.587 1.00 92.94 288 GLU A CA 1
ATOM 2238 C C . GLU A 1 288 ? 42.859 -13.537 29.117 1.00 92.94 288 GLU A C 1
ATOM 2240 O O . GLU A 1 288 ? 44.078 -13.509 29.309 1.00 92.94 288 GLU A O 1
ATOM 2245 N N . GLN A 1 289 ? 42.294 -14.559 28.465 1.00 91.06 289 GLN A N 1
ATOM 2246 C CA . GLN A 1 289 ? 43.074 -15.626 27.837 1.00 91.06 289 GLN A CA 1
ATOM 2247 C C . GLN A 1 289 ? 43.899 -15.113 26.654 1.00 91.06 289 GLN A C 1
ATOM 2249 O O . GLN A 1 289 ? 45.077 -15.463 26.564 1.00 91.06 289 GLN A O 1
ATOM 2254 N N . GLU A 1 290 ? 43.338 -14.256 25.800 1.00 89.75 290 GLU A N 1
ATOM 2255 C CA . GLU A 1 290 ? 44.069 -13.619 24.700 1.00 89.75 290 GLU A CA 1
ATOM 2256 C C . GLU A 1 290 ? 45.214 -12.741 25.216 1.00 89.75 290 GLU A C 1
ATOM 2258 O O . GLU A 1 290 ? 46.342 -12.854 24.733 1.00 89.75 290 GLU A O 1
ATOM 2263 N N . GLN A 1 291 ? 44.980 -11.939 26.261 1.00 89.62 291 GLN A N 1
ATOM 2264 C CA . GLN A 1 291 ? 46.031 -11.134 26.892 1.00 89.62 291 GLN A CA 1
ATOM 2265 C C . GLN A 1 291 ? 47.138 -12.005 27.498 1.00 89.62 291 GLN A C 1
ATOM 2267 O O . GLN A 1 291 ? 48.322 -11.717 27.306 1.00 89.62 291 GLN A O 1
ATOM 2272 N N . ARG A 1 292 ? 46.787 -13.113 28.166 1.00 87.50 292 ARG A N 1
ATOM 2273 C CA . ARG A 1 292 ? 47.775 -14.074 28.686 1.00 87.50 292 ARG A CA 1
ATOM 2274 C C . ARG A 1 292 ? 48.559 -14.769 27.577 1.00 87.50 292 ARG A C 1
ATOM 2276 O O . ARG A 1 292 ? 49.749 -15.019 27.753 1.00 87.50 292 ARG A O 1
ATOM 2283 N N . GLN A 1 293 ? 47.928 -15.092 26.448 1.00 85.31 293 GLN A N 1
ATOM 2284 C CA . GLN A 1 293 ? 48.634 -15.643 25.289 1.00 85.31 293 GLN A CA 1
ATOM 2285 C C . GLN A 1 293 ? 49.561 -14.608 24.653 1.00 85.31 293 GLN A C 1
ATOM 2287 O O . GLN A 1 293 ? 50.652 -14.969 24.217 1.00 85.31 293 GLN A O 1
ATOM 2292 N N . HIS A 1 294 ? 49.162 -13.335 24.634 1.00 82.81 294 HIS A N 1
ATOM 2293 C CA . HIS A 1 294 ? 49.984 -12.272 24.074 1.00 82.81 294 HIS A CA 1
ATOM 2294 C C . HIS A 1 294 ? 51.205 -11.951 24.944 1.00 82.81 294 HIS A C 1
ATOM 2296 O O . HIS A 1 294 ? 52.265 -11.706 24.389 1.00 82.81 294 HIS A O 1
ATOM 2302 N N . GLN A 1 295 ? 51.085 -12.034 26.275 1.00 82.06 295 GLN A N 1
ATOM 2303 C CA . GLN A 1 295 ? 52.210 -11.883 27.214 1.00 82.06 295 GLN A CA 1
ATOM 2304 C C . GLN A 1 295 ? 53.174 -13.083 27.233 1.00 82.06 295 GLN A C 1
ATOM 2306 O O . GLN A 1 295 ? 54.287 -12.965 27.737 1.00 82.06 295 GLN A O 1
ATOM 2311 N N . ARG A 1 296 ? 52.746 -14.254 26.738 1.00 76.12 296 ARG A N 1
ATOM 2312 C CA . ARG A 1 296 ? 53.582 -15.465 26.637 1.00 76.12 296 ARG A CA 1
ATOM 2313 C C . ARG A 1 296 ? 54.354 -15.574 25.315 1.00 76.12 296 ARG A C 1
ATOM 2315 O O . ARG A 1 296 ? 55.158 -16.496 25.191 1.00 76.12 296 ARG A O 1
ATOM 2322 N N . LYS A 1 297 ? 54.085 -14.700 24.341 1.00 66.00 297 LYS A N 1
ATOM 2323 C CA . LYS A 1 297 ? 54.827 -14.578 23.077 1.00 66.00 297 LYS A CA 1
ATOM 2324 C C . LYS A 1 297 ? 55.830 -13.439 23.174 1.00 66.00 297 LYS A C 1
ATOM 2326 O O . LYS A 1 297 ? 56.909 -13.597 22.568 1.00 66.00 297 LYS A O 1
#